Protein AF-A0A8E2R385-F1 (afdb_monomer)

Secondary structure (DSSP, 8-state):
------THHHHTT-TT-TT---TT-PPPP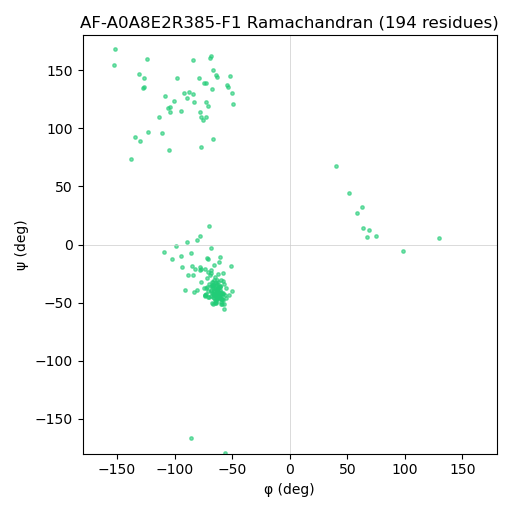S-GGG-TTGGG-HHHHHHHHHHHHHHSPTT-EEEES-HHHH-SSHHHHHHHHHHHHHHT-EEEETTEEE-TTSHHHHHHHHHHHHHHHHHHHHHHHHHHHHHHHHHHTT----SPPSS-HHHHHHHHHHHHHT-S-HHHHHHHTT--HHHHHHHHHHHHHHHHHTT-

Nearest PDB structures (foldseek):
  1gdt-assembly1_B  TM=6.305E-01  e=6.388E-07  Escherichia coli
  5cy1-assembly1_A  TM=4.804E-01  e=3.158E-06  Escherichia coli
  2rsl-assembly1_A-2  TM=7.411E-01  e=5.906E-03  Escherichia coli
  1gdr-assembly1_A  TM=7.193E-01  e=1.107E-02  Escherichia coli
  2gm5-assembly1_C  TM=6.397E-01  e=2.073E-02  Escherichia coli

Mean predicted aligned error: 15.91 Å

pLDDT: mean 73.95, std 21.21, range [27.2, 94.19]

Solvent-accessible surface area (backbone atoms only — not comparable to full-atom values): 11708 Å² total; per-residue (Å²): 134,90,81,79,79,63,73,69,65,60,64,73,74,55,83,78,69,84,75,83,68,69,85,92,51,79,82,76,80,97,56,58,93,83,34,82,66,57,72,68,37,71,65,51,63,50,50,59,49,52,50,53,67,67,66,54,53,72,66,35,72,49,80,39,75,44,66,74,79,77,22,94,43,63,53,49,38,16,56,52,41,53,53,30,51,76,38,48,26,24,43,24,49,62,87,48,76,28,36,56,87,41,74,71,17,37,50,52,46,50,54,34,49,51,45,44,57,52,54,53,49,51,52,51,50,55,49,52,51,52,48,51,54,32,48,76,69,65,67,68,66,70,87,74,70,94,56,53,78,67,55,44,51,52,54,48,50,47,59,71,70,61,82,55,54,74,65,56,52,21,58,78,69,74,46,53,67,72,56,54,54,52,48,48,50,53,54,51,52,55,54,50,62,76,72,110

Structure (mmCIF, N/CA/C/O backbone):
data_AF-A0A8E2R385-F1
#
_entry.id   AF-A0A8E2R385-F1
#
loop_
_atom_site.group_PDB
_atom_site.id
_atom_site.type_symbol
_atom_site.label_atom_id
_atom_site.label_alt_id
_atom_site.label_comp_id
_atom_site.label_asym_id
_atom_site.label_entity_id
_atom_site.label_seq_id
_atom_site.pdbx_PDB_ins_code
_atom_site.Cartn_x
_atom_site.Cartn_y
_atom_site.Cartn_z
_atom_site.occupancy
_atom_site.B_iso_or_equiv
_atom_site.auth_seq_id
_atom_site.auth_comp_id
_atom_site.auth_asym_id
_atom_site.auth_atom_id
_atom_site.pdbx_PDB_model_num
ATOM 1 N N . MET A 1 1 ? 28.054 22.467 -18.896 1.00 29.98 1 MET A N 1
ATOM 2 C CA . MET A 1 1 ? 27.443 22.596 -20.235 1.00 29.98 1 MET A CA 1
ATOM 3 C C . MET A 1 1 ? 25.944 22.500 -20.042 1.00 29.98 1 MET A C 1
ATOM 5 O O . MET A 1 1 ? 25.478 21.491 -19.529 1.00 29.98 1 MET A O 1
ATOM 9 N N . ASN A 1 2 ? 25.234 23.593 -20.313 1.00 27.20 2 ASN A N 1
ATOM 10 C CA . ASN A 1 2 ? 23.787 23.687 -20.147 1.00 27.20 2 ASN A CA 1
ATOM 11 C C . ASN A 1 2 ? 23.115 22.988 -21.328 1.00 27.20 2 ASN A C 1
ATOM 13 O O . ASN A 1 2 ? 23.224 23.471 -22.450 1.00 27.20 2 ASN A O 1
ATOM 17 N N . PHE A 1 3 ? 22.417 21.885 -21.076 1.00 30.52 3 PHE A N 1
ATOM 18 C CA . PHE A 1 3 ? 21.517 21.288 -22.058 1.00 30.52 3 PHE A CA 1
ATOM 19 C C . PHE A 1 3 ? 20.083 21.603 -21.638 1.00 30.52 3 PHE A C 1
ATOM 21 O O . PHE A 1 3 ? 19.416 20.821 -20.970 1.00 30.52 3 PHE A O 1
ATOM 28 N N . SER A 1 4 ? 19.652 22.816 -21.989 1.00 32.00 4 SER A N 1
ATOM 29 C CA . SER A 1 4 ? 18.241 23.110 -22.218 1.00 32.00 4 SER A CA 1
ATOM 30 C C . SER A 1 4 ? 17.915 22.497 -23.575 1.00 32.00 4 SER A C 1
ATOM 32 O O . SER A 1 4 ? 18.427 22.948 -24.600 1.00 32.00 4 SER A O 1
ATOM 34 N N . THR A 1 5 ? 17.167 21.398 -23.586 1.00 37.34 5 THR A N 1
ATOM 35 C CA . THR A 1 5 ? 16.676 20.817 -24.836 1.00 37.34 5 THR A CA 1
ATOM 36 C C . THR A 1 5 ? 15.601 21.754 -25.393 1.00 37.34 5 THR A C 1
ATOM 38 O O . THR A 1 5 ? 14.598 21.970 -24.712 1.00 37.34 5 THR A O 1
ATOM 41 N N . PRO A 1 6 ? 15.762 22.335 -26.596 1.00 30.19 6 PRO A N 1
ATOM 42 C CA . PRO A 1 6 ? 14.774 23.263 -27.131 1.00 30.19 6 PRO A CA 1
ATOM 43 C C . PRO A 1 6 ? 13.464 22.533 -27.461 1.00 30.19 6 PRO A C 1
ATOM 45 O O . PRO A 1 6 ? 13.477 21.508 -28.147 1.00 30.19 6 PRO A O 1
ATOM 48 N N . LEU A 1 7 ? 12.331 23.112 -27.048 1.00 35.84 7 LEU A N 1
ATOM 49 C CA . LEU A 1 7 ? 10.949 22.639 -27.276 1.00 35.84 7 LEU A CA 1
ATOM 50 C C . LEU A 1 7 ? 10.610 22.312 -28.747 1.00 35.84 7 LEU A C 1
ATOM 52 O O . LEU A 1 7 ? 9.680 21.554 -29.026 1.00 35.84 7 LEU A O 1
ATOM 56 N N . HIS A 1 8 ? 11.392 22.818 -29.703 1.00 30.25 8 HIS A N 1
ATOM 57 C CA . HIS A 1 8 ? 11.288 22.474 -31.123 1.00 30.25 8 HIS A CA 1
ATOM 58 C C . HIS A 1 8 ? 11.435 20.960 -31.397 1.00 30.25 8 HIS A C 1
ATOM 60 O O . HIS A 1 8 ? 10.762 20.431 -32.280 1.00 30.25 8 HIS A O 1
ATOM 66 N N . ALA A 1 9 ? 12.259 20.239 -30.626 1.00 33.16 9 ALA A N 1
ATOM 67 C CA . ALA A 1 9 ? 12.503 18.808 -30.850 1.00 33.16 9 ALA A CA 1
ATOM 68 C C . ALA A 1 9 ? 11.297 17.913 -30.488 1.00 33.16 9 ALA A C 1
ATOM 70 O O . ALA A 1 9 ? 11.137 16.824 -31.038 1.00 33.16 9 ALA A O 1
ATOM 71 N N . ILE A 1 10 ? 10.407 18.387 -29.612 1.00 35.38 10 ILE A N 1
ATOM 72 C CA . ILE A 1 10 ? 9.221 17.633 -29.179 1.00 35.38 10 ILE A CA 1
ATOM 73 C C . ILE A 1 10 ? 8.102 17.742 -30.229 1.00 35.38 10 ILE A C 1
ATOM 75 O O . ILE A 1 10 ? 7.475 16.735 -30.559 1.00 35.38 10 ILE A O 1
ATOM 79 N N . ARG A 1 11 ? 7.919 18.919 -30.851 1.00 31.86 11 ARG A N 1
ATOM 80 C CA . ARG A 1 11 ? 6.915 19.133 -31.916 1.00 31.86 11 ARG A CA 1
ATOM 81 C C . ARG A 1 11 ? 7.184 18.332 -33.193 1.00 31.86 11 ARG A C 1
ATOM 83 O O . ARG A 1 11 ? 6.242 17.983 -33.892 1.00 31.86 11 ARG A O 1
ATOM 90 N N . SER A 1 12 ? 8.446 18.016 -33.486 1.00 34.09 12 SER A N 1
ATOM 91 C CA . SER A 1 12 ? 8.810 17.208 -34.659 1.00 34.09 12 SER A CA 1
ATOM 92 C C . SER A 1 12 ? 8.559 15.708 -34.474 1.00 34.09 12 SER A C 1
ATOM 94 O O . SER A 1 12 ? 8.509 14.983 -35.464 1.00 34.09 12 SER A O 1
ATOM 96 N N . THR A 1 13 ? 8.443 15.231 -33.232 1.00 38.75 13 THR A N 1
ATOM 97 C CA . THR A 1 13 ? 8.444 13.790 -32.929 1.00 38.75 13 THR A CA 1
ATOM 98 C C . THR A 1 13 ? 7.025 13.200 -32.863 1.00 38.75 13 THR A C 1
ATOM 100 O O . THR A 1 13 ? 6.860 11.997 -33.048 1.00 38.75 13 THR A O 1
ATOM 103 N N . TYR A 1 14 ? 5.987 14.030 -32.676 1.00 43.44 14 TYR A N 1
ATOM 104 C CA . TYR A 1 14 ? 4.600 13.568 -32.496 1.00 43.44 14 TYR A CA 1
ATOM 105 C C . TYR A 1 14 ? 3.561 14.419 -33.261 1.00 43.44 14 TYR A C 1
ATOM 107 O O . TYR A 1 14 ? 2.810 15.177 -32.645 1.00 43.44 14 TYR A O 1
ATOM 115 N N . PRO A 1 15 ? 3.480 14.297 -34.598 1.00 36.59 15 PRO A N 1
ATOM 116 C CA . PRO A 1 15 ? 2.480 15.004 -35.406 1.00 36.59 15 PRO A CA 1
ATOM 117 C C . PRO A 1 15 ? 1.037 14.475 -35.232 1.00 36.59 15 PRO A C 1
ATOM 119 O O . PRO A 1 15 ? 0.083 15.147 -35.625 1.00 36.59 15 PRO A O 1
ATOM 122 N N . ASP A 1 16 ? 0.858 13.314 -34.593 1.00 38.44 16 ASP A N 1
ATOM 123 C CA . ASP A 1 16 ? -0.407 12.559 -34.589 1.00 38.44 16 ASP A CA 1
ATOM 124 C C . ASP A 1 16 ? -1.261 12.790 -33.325 1.00 38.44 16 ASP A C 1
ATOM 126 O O . ASP A 1 16 ? -2.354 12.239 -33.192 1.00 38.44 16 ASP A O 1
ATOM 130 N N . LEU A 1 17 ? -0.784 13.596 -32.369 1.00 38.91 17 LEU A N 1
ATOM 131 C CA . LEU A 1 17 ? -1.460 13.822 -31.079 1.00 38.91 17 LEU A CA 1
ATOM 132 C C . LEU A 1 17 ? -2.654 14.792 -31.156 1.00 38.91 17 LEU A C 1
ATOM 134 O O . LEU A 1 17 ? -3.257 15.125 -30.131 1.00 38.91 17 LEU A O 1
ATOM 138 N N . HIS A 1 18 ? -3.060 15.206 -32.357 1.00 31.20 18 HIS A N 1
ATOM 139 C CA . HIS A 1 18 ? -4.312 15.924 -32.566 1.00 31.20 18 HIS A CA 1
ATOM 140 C C . HIS A 1 18 ? -5.515 15.011 -32.264 1.00 31.20 18 HIS A C 1
ATOM 142 O O . HIS A 1 18 ? -6.039 14.336 -33.143 1.00 31.20 18 HIS A O 1
ATOM 148 N N . GLY A 1 19 ? -5.981 15.014 -31.009 1.00 34.66 19 GLY A N 1
ATOM 149 C CA . GLY A 1 19 ? -7.295 14.468 -30.640 1.00 34.66 19 GLY A CA 1
ATOM 150 C C . GLY A 1 19 ? -7.343 13.487 -29.468 1.00 34.66 19 GLY A C 1
ATOM 151 O O . GLY A 1 19 ? -8.419 12.961 -29.186 1.00 34.66 19 GLY A O 1
ATOM 152 N N . TRP A 1 20 ? -6.243 13.235 -28.753 1.00 32.88 20 TRP A N 1
ATOM 153 C CA . TRP A 1 20 ? -6.282 12.315 -27.609 1.00 32.88 20 TRP A CA 1
ATOM 154 C C . TRP A 1 20 ? -7.005 12.930 -26.393 1.00 32.88 20 TRP A C 1
ATOM 156 O O . TRP A 1 20 ? -6.498 13.838 -25.739 1.00 32.88 20 TRP A O 1
ATOM 166 N N . GLN A 1 21 ? -8.203 12.421 -26.076 1.00 31.23 21 GLN A N 1
ATOM 167 C CA . GLN A 1 21 ? -8.982 12.755 -24.875 1.00 31.23 21 GLN A CA 1
ATOM 168 C C . GLN A 1 21 ? -9.026 11.552 -23.922 1.00 31.23 21 GLN A C 1
ATOM 170 O O . GLN A 1 21 ? -9.875 10.668 -24.044 1.00 31.23 21 GLN A O 1
ATOM 175 N N . ALA A 1 22 ? -8.137 11.514 -22.929 1.00 32.81 22 ALA A N 1
ATOM 176 C CA . ALA A 1 22 ? -8.260 10.556 -21.836 1.00 32.81 22 ALA A CA 1
ATOM 177 C C . ALA A 1 22 ? -9.351 11.035 -20.861 1.00 32.81 22 ALA A C 1
ATOM 179 O O . ALA A 1 22 ? -9.174 12.029 -20.163 1.00 32.81 22 ALA A O 1
ATOM 180 N N . ARG A 1 23 ? -10.492 10.327 -20.824 1.00 31.05 23 ARG A N 1
ATOM 181 C CA . ARG A 1 23 ? -11.560 10.454 -19.807 1.00 31.05 23 ARG A CA 1
ATOM 182 C C . ARG A 1 23 ? -11.865 11.900 -19.375 1.00 31.05 23 ARG A C 1
ATOM 184 O O . ARG A 1 23 ? -11.653 12.282 -18.229 1.00 31.05 23 ARG A O 1
ATOM 191 N N . GLY A 1 24 ? -12.413 12.693 -20.295 1.00 32.12 24 GLY A N 1
ATOM 192 C CA . GLY A 1 24 ? -13.117 13.939 -19.964 1.00 32.12 24 GLY A CA 1
ATOM 193 C C . GLY A 1 24 ? -12.272 15.082 -19.390 1.00 32.12 24 GLY A C 1
ATOM 194 O O . GLY A 1 24 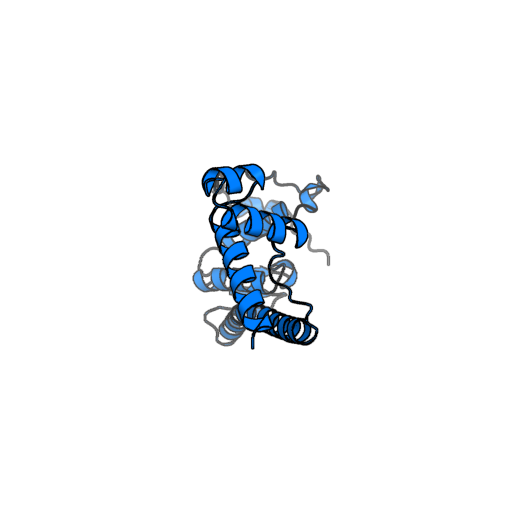? -12.846 16.099 -19.011 1.00 32.12 24 GLY A O 1
ATOM 195 N N . GLN A 1 25 ? -10.943 14.962 -19.341 1.00 38.41 25 GLN A N 1
ATOM 196 C CA . GLN A 1 25 ? -10.058 16.068 -18.972 1.00 38.41 25 GLN A CA 1
ATOM 197 C C . GLN A 1 25 ? -9.303 16.566 -20.208 1.00 38.41 25 GLN A C 1
ATOM 199 O O . GLN A 1 25 ? -8.730 15.787 -20.969 1.00 38.41 25 GLN A O 1
ATOM 204 N N . ARG A 1 26 ? -9.371 17.882 -20.442 1.00 41.22 26 ARG A N 1
ATOM 205 C CA . ARG A 1 26 ? -8.675 18.576 -21.532 1.00 41.22 26 ARG A CA 1
ATOM 206 C C . ARG A 1 26 ? -7.186 18.684 -21.182 1.00 41.22 26 ARG A C 1
ATOM 208 O O . ARG A 1 26 ? -6.861 18.993 -20.039 1.00 41.22 26 ARG A O 1
ATOM 215 N N . MET A 1 27 ? -6.315 18.463 -22.167 1.00 42.56 27 MET A N 1
ATOM 216 C CA . MET A 1 27 ? -4.868 18.687 -22.061 1.00 42.56 27 MET A CA 1
ATOM 217 C C . MET A 1 27 ? -4.580 20.096 -21.497 1.00 42.56 27 MET A C 1
ATOM 219 O O . MET A 1 27 ? -5.180 21.059 -21.990 1.00 42.56 27 MET A O 1
ATOM 223 N N . PRO A 1 28 ? -3.724 20.245 -20.468 1.00 48.56 28 PRO A N 1
ATOM 224 C CA . PRO A 1 28 ? -3.259 21.559 -20.033 1.00 48.56 28 PRO A CA 1
ATOM 225 C C . PRO A 1 28 ? -2.439 22.221 -21.155 1.00 48.56 28 PRO A C 1
ATOM 227 O O . PRO A 1 28 ? -1.760 21.501 -21.884 1.00 48.56 28 PRO A O 1
ATOM 230 N N . PRO A 1 29 ? -2.490 23.555 -21.315 1.00 46.41 29 PRO A N 1
ATOM 231 C CA . PRO A 1 29 ? -1.707 24.252 -22.332 1.00 46.41 29 PRO A CA 1
ATOM 232 C C . PRO A 1 29 ? -0.197 24.108 -22.088 1.00 46.41 29 PRO A C 1
ATOM 234 O O . PRO A 1 29 ? 0.266 24.114 -20.949 1.00 46.41 29 PRO A O 1
ATOM 237 N N . ASP A 1 30 ? 0.542 24.010 -23.188 1.00 53.16 30 ASP A N 1
ATOM 238 C CA . ASP A 1 30 ? 1.902 23.466 -23.303 1.00 53.16 30 ASP A CA 1
ATOM 239 C C . ASP A 1 30 ? 3.047 24.296 -22.670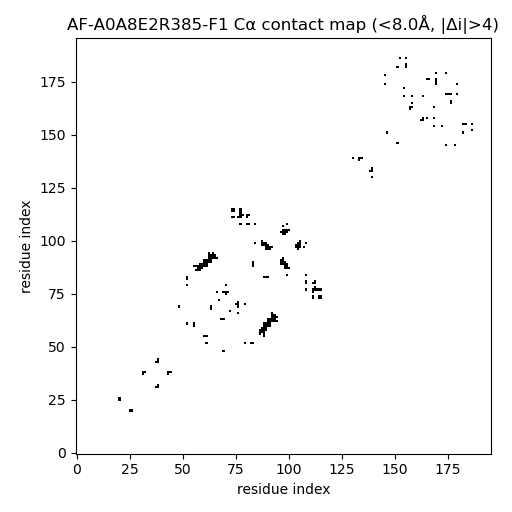 1.00 53.16 30 ASP A C 1
ATOM 241 O O . ASP A 1 30 ? 4.210 24.050 -22.981 1.00 53.16 30 ASP A O 1
ATOM 245 N N . GLU A 1 31 ? 2.788 25.267 -21.786 1.00 48.91 31 GLU A N 1
ATOM 246 C CA . GLU A 1 31 ? 3.848 26.131 -21.229 1.00 48.91 31 GLU A CA 1
ATOM 247 C C . GLU A 1 31 ? 3.753 26.321 -19.700 1.00 48.91 31 GLU A C 1
ATOM 249 O O . GLU A 1 31 ? 3.110 27.256 -19.214 1.00 48.91 31 GLU A O 1
ATOM 254 N N . PRO A 1 32 ? 4.443 25.479 -18.903 1.00 44.09 32 PRO A N 1
ATOM 255 C CA . PRO A 1 32 ? 4.536 25.656 -17.453 1.00 44.09 32 PRO A CA 1
ATOM 256 C C . PRO A 1 32 ? 5.465 26.808 -17.043 1.00 44.09 32 PRO A C 1
ATOM 258 O O . PRO A 1 32 ? 5.322 27.328 -15.937 1.00 44.09 32 PRO A O 1
ATOM 261 N N . GLU A 1 33 ? 6.394 27.239 -17.908 1.00 44.94 33 GLU A N 1
ATOM 262 C CA . GLU A 1 33 ? 7.345 28.319 -17.590 1.00 44.94 33 GLU A CA 1
ATOM 263 C C . GLU A 1 33 ? 6.651 29.660 -17.306 1.00 44.94 33 GLU A C 1
ATOM 265 O O . GLU A 1 33 ? 7.176 30.476 -16.550 1.00 44.94 33 GLU A O 1
ATOM 270 N N . GLN A 1 34 ? 5.444 29.871 -17.838 1.00 43.22 34 GLN A N 1
ATOM 271 C CA . GLN A 1 34 ? 4.685 31.107 -17.642 1.00 43.22 34 GLN A CA 1
ATOM 272 C C . GLN A 1 34 ? 3.682 31.041 -16.481 1.00 43.22 34 GLN A C 1
ATOM 274 O O . GLN A 1 34 ? 3.155 32.079 -16.081 1.00 43.22 34 GLN A O 1
ATOM 279 N N . ASN A 1 35 ? 3.423 29.863 -15.895 1.00 42.03 35 ASN A N 1
ATOM 280 C CA . ASN A 1 35 ? 2.412 29.717 -14.847 1.00 42.03 35 ASN A CA 1
ATOM 281 C C . ASN A 1 35 ? 2.945 28.986 -13.604 1.00 42.03 35 ASN A C 1
ATOM 283 O O . ASN A 1 35 ? 2.822 27.769 -13.443 1.00 42.03 35 ASN A O 1
ATOM 287 N N . SER A 1 36 ? 3.498 29.782 -12.682 1.00 47.66 36 SER A N 1
ATOM 288 C CA . SER A 1 36 ? 4.099 29.337 -11.413 1.00 47.66 36 SER A CA 1
ATOM 289 C C . SER A 1 36 ? 3.148 28.594 -10.456 1.00 47.66 36 SER A C 1
ATOM 291 O O . SER A 1 36 ? 3.599 28.028 -9.456 1.00 47.66 36 SER A O 1
ATOM 293 N N . GLU A 1 37 ? 1.845 28.605 -10.746 1.00 42.25 37 GLU A N 1
ATOM 294 C CA . GLU A 1 37 ? 0.795 27.949 -9.965 1.00 42.25 37 GLU A CA 1
ATOM 295 C C . GLU A 1 37 ? 0.537 26.513 -10.463 1.00 42.25 37 GLU A C 1
ATOM 297 O O . GLU A 1 37 ? 0.440 25.590 -9.657 1.00 42.25 37 GLU A O 1
ATOM 302 N N . LEU A 1 38 ? 0.571 26.285 -11.785 1.00 44.34 38 LEU A N 1
ATOM 303 C CA . LEU A 1 38 ? 0.439 24.953 -12.403 1.00 44.34 38 LEU A CA 1
ATOM 304 C C . LEU A 1 38 ? 1.678 24.077 -12.178 1.00 44.34 38 LEU A C 1
ATOM 306 O O . LEU A 1 38 ? 1.557 22.884 -11.917 1.00 44.34 38 LEU A O 1
ATOM 310 N N . ALA A 1 39 ? 2.873 24.677 -12.187 1.00 48.16 39 ALA A N 1
ATOM 311 C CA . ALA A 1 39 ? 4.132 23.992 -11.881 1.00 48.16 39 ALA A CA 1
ATOM 312 C C . ALA A 1 39 ? 4.261 23.553 -10.408 1.00 48.16 39 ALA A C 1
ATOM 314 O O . ALA A 1 39 ? 5.264 22.951 -10.033 1.00 48.16 39 ALA A O 1
ATOM 315 N N . ARG A 1 40 ? 3.283 23.872 -9.551 1.00 48.78 40 ARG A N 1
ATOM 316 C CA . ARG A 1 40 ? 3.205 23.408 -8.157 1.00 48.78 40 ARG A CA 1
ATOM 317 C C . ARG A 1 40 ? 2.087 22.391 -7.927 1.00 48.78 40 ARG A C 1
ATOM 319 O O . ARG A 1 40 ? 2.007 21.834 -6.835 1.00 48.78 40 ARG A O 1
ATOM 326 N N . ASP A 1 41 ? 1.250 22.140 -8.930 1.00 46.50 41 ASP A N 1
ATOM 327 C CA . ASP A 1 41 ? 0.126 21.221 -8.821 1.00 46.50 41 ASP A CA 1
ATOM 328 C C . ASP A 1 41 ? 0.578 19.763 -9.037 1.00 46.50 41 ASP A C 1
ATOM 330 O O . ASP A 1 41 ? 1.120 19.386 -10.079 1.00 46.50 41 ASP A O 1
ATOM 334 N N . ASP A 1 42 ? 0.317 18.912 -8.041 1.00 42.53 42 ASP A N 1
ATOM 335 C CA . ASP A 1 42 ? 0.572 17.466 -8.071 1.00 42.53 42 ASP A CA 1
ATOM 336 C C . ASP A 1 42 ? -0.159 16.764 -9.234 1.00 42.53 42 ASP A C 1
ATOM 338 O O . ASP A 1 42 ? 0.276 15.704 -9.708 1.00 42.53 42 ASP A O 1
ATOM 342 N N . SER A 1 43 ? -1.253 17.368 -9.714 1.00 43.16 43 SER A N 1
ATOM 343 C CA . SER A 1 43 ? -2.006 16.916 -10.881 1.00 43.16 43 SER A CA 1
ATOM 344 C C . SER A 1 43 ? -1.200 17.076 -12.180 1.00 43.16 43 SER A C 1
ATOM 346 O O . SER A 1 43 ? -1.134 16.130 -12.969 1.00 43.16 43 SER A O 1
ATOM 348 N N . TYR A 1 44 ? -0.487 18.194 -12.357 1.00 44.44 44 TYR A N 1
ATOM 349 C CA . TYR A 1 44 ? 0.316 18.502 -13.546 1.00 44.44 44 TYR A CA 1
ATOM 350 C C . TYR A 1 44 ? 1.520 17.556 -13.676 1.00 44.44 44 TYR A C 1
ATOM 352 O O . TYR A 1 44 ? 1.736 16.946 -14.723 1.00 44.44 44 TYR A O 1
ATOM 360 N N . PHE A 1 45 ? 2.245 17.318 -12.577 1.00 46.28 45 PHE A N 1
ATOM 361 C CA . PHE A 1 45 ? 3.354 16.353 -12.550 1.00 46.28 45 PHE A CA 1
ATOM 362 C C . PHE A 1 45 ? 2.907 14.892 -12.693 1.00 46.28 45 PHE A C 1
ATOM 364 O O . PHE A 1 45 ? 3.696 14.037 -13.107 1.00 46.28 45 PHE A O 1
ATOM 371 N N . ARG A 1 46 ? 1.659 14.567 -12.325 1.00 46.09 46 ARG A N 1
ATOM 372 C CA . ARG A 1 46 ? 1.074 13.242 -12.581 1.00 46.09 46 ARG A CA 1
ATOM 373 C C . ARG A 1 46 ? 0.752 13.077 -14.069 1.00 46.09 46 ARG A C 1
ATOM 375 O O . ARG A 1 46 ? 1.069 12.030 -14.621 1.00 46.09 46 ARG A O 1
ATOM 382 N N . TRP A 1 47 ? 0.190 14.102 -14.710 1.00 40.78 47 TRP A N 1
ATOM 383 C CA . TRP A 1 47 ? -0.135 14.098 -16.139 1.00 40.78 47 TRP A CA 1
ATOM 384 C C . TRP A 1 47 ? 1.104 14.026 -17.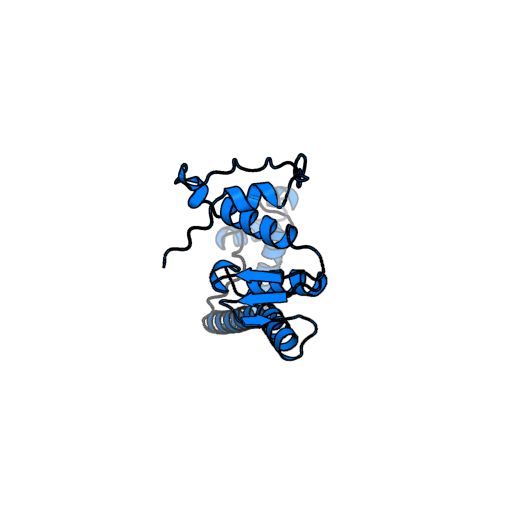039 1.00 40.78 47 TRP A C 1
ATOM 386 O O . TRP A 1 47 ? 1.139 13.177 -17.926 1.00 40.78 47 TRP A O 1
ATOM 396 N N . HIS A 1 48 ? 2.143 14.824 -16.769 1.00 52.12 48 HIS A N 1
ATOM 397 C CA . HIS A 1 48 ? 3.359 14.862 -17.598 1.00 52.12 48 HIS A CA 1
ATOM 398 C C . HIS A 1 48 ? 4.157 13.542 -17.568 1.00 52.12 48 HIS A C 1
ATOM 400 O O . HIS A 1 48 ? 4.781 13.139 -18.546 1.00 52.12 48 HIS A O 1
ATOM 406 N N . ARG A 1 49 ? 4.093 12.825 -16.441 1.00 57.72 49 ARG A N 1
ATOM 407 C CA . ARG A 1 49 ? 4.732 11.515 -16.244 1.00 57.72 49 ARG A CA 1
ATOM 408 C C . ARG A 1 49 ? 4.004 10.400 -16.987 1.00 57.72 49 ARG A C 1
ATOM 410 O O . ARG A 1 49 ? 4.632 9.562 -17.622 1.00 57.72 49 ARG A O 1
ATOM 417 N N . ILE A 1 50 ? 2.671 10.403 -16.915 1.00 52.91 50 ILE A N 1
ATOM 418 C CA . ILE A 1 50 ? 1.835 9.440 -17.638 1.00 52.91 50 ILE A CA 1
ATOM 419 C C . ILE A 1 50 ? 1.982 9.658 -19.147 1.00 52.91 50 ILE A C 1
ATOM 421 O O . ILE A 1 50 ? 2.050 8.682 -19.885 1.00 52.91 50 ILE A O 1
ATOM 425 N N . SER A 1 51 ? 2.092 10.907 -19.617 1.00 54.44 51 SER A N 1
ATOM 426 C CA . SER A 1 51 ? 2.295 11.182 -21.043 1.00 54.44 51 SER A CA 1
ATOM 427 C C . SER A 1 51 ? 3.658 10.716 -21.554 1.00 54.44 51 SER A C 1
ATOM 429 O O . SER A 1 51 ? 3.728 10.227 -22.674 1.00 54.44 51 SER A O 1
ATOM 431 N N . GLU A 1 52 ? 4.723 10.800 -20.751 1.00 60.19 52 GLU A N 1
ATOM 432 C CA . GLU A 1 52 ? 6.053 10.301 -21.132 1.00 60.19 52 GLU A CA 1
ATOM 433 C C . GLU A 1 52 ? 6.085 8.775 -21.258 1.00 60.19 52 GLU A C 1
ATOM 435 O O . GLU A 1 52 ? 6.477 8.260 -22.302 1.00 60.19 52 GLU A O 1
ATOM 440 N N . VAL A 1 53 ? 5.598 8.038 -20.254 1.00 61.34 53 VAL A N 1
ATOM 441 C CA . VAL A 1 53 ? 5.558 6.562 -20.304 1.00 61.34 53 VAL A CA 1
ATOM 442 C C . VAL A 1 53 ? 4.571 6.060 -21.373 1.00 61.34 53 VAL A C 1
ATOM 444 O O . VAL A 1 53 ? 4.807 5.035 -22.020 1.00 61.34 53 VAL A O 1
ATOM 447 N N . ALA A 1 54 ? 3.479 6.792 -21.620 1.00 58.78 54 ALA A N 1
ATOM 448 C CA . ALA A 1 54 ? 2.526 6.484 -22.686 1.00 58.78 54 ALA A CA 1
ATOM 449 C C . ALA A 1 54 ? 3.064 6.777 -24.097 1.00 58.78 54 ALA A C 1
ATOM 451 O O . ALA A 1 54 ? 2.654 6.101 -25.039 1.00 58.78 54 ALA A O 1
ATOM 452 N N . ALA A 1 55 ? 3.969 7.749 -24.251 1.00 62.12 55 ALA A N 1
ATOM 453 C CA . ALA A 1 55 ? 4.532 8.132 -25.545 1.00 62.12 55 ALA A CA 1
ATOM 454 C C . ALA A 1 55 ? 5.624 7.172 -26.047 1.00 62.12 55 ALA A C 1
ATOM 456 O O . ALA A 1 55 ? 5.870 7.112 -27.255 1.00 62.12 55 ALA A O 1
ATOM 457 N N . VAL A 1 56 ? 6.269 6.403 -25.158 1.00 71.25 56 VAL A N 1
ATOM 458 C CA . VAL A 1 56 ? 7.310 5.452 -25.575 1.00 71.25 56 VAL A CA 1
ATOM 459 C C . VAL A 1 56 ? 6.685 4.250 -26.285 1.00 71.25 56 V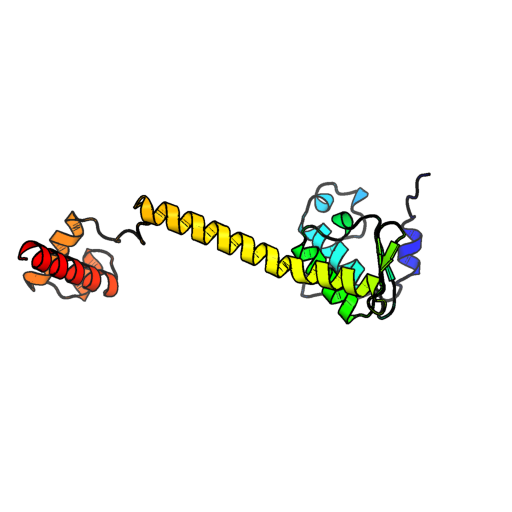AL A C 1
ATOM 461 O O . VAL A 1 56 ? 5.844 3.532 -25.738 1.00 71.25 56 VAL A O 1
ATOM 464 N N . ARG A 1 57 ? 7.120 4.027 -27.530 1.00 71.88 57 ARG A N 1
ATOM 465 C CA . ARG A 1 57 ? 6.728 2.866 -28.340 1.00 71.88 57 ARG A CA 1
ATOM 466 C C . ARG A 1 57 ? 7.276 1.574 -27.728 1.00 71.88 57 ARG A C 1
ATOM 468 O O . ARG A 1 57 ? 8.352 1.572 -27.135 1.00 71.88 57 ARG A O 1
ATOM 475 N N . SER A 1 58 ? 6.562 0.467 -27.921 1.00 75.69 58 SER A N 1
ATOM 476 C CA . SER A 1 58 ? 7.032 -0.864 -27.516 1.00 75.69 58 SER A CA 1
ATOM 477 C C . SER A 1 58 ? 8.414 -1.170 -28.100 1.00 75.69 58 SER A C 1
ATOM 479 O O . SER A 1 58 ? 8.654 -0.898 -29.277 1.00 75.69 58 SER A O 1
ATOM 481 N N . GLY A 1 59 ? 9.315 -1.720 -27.281 1.00 73.88 59 GLY A N 1
ATOM 482 C CA . GLY A 1 59 ? 10.709 -1.974 -27.669 1.00 73.88 59 GLY A CA 1
ATOM 483 C C . GLY A 1 59 ? 11.609 -0.732 -27.737 1.00 73.88 59 GLY A C 1
ATOM 484 O O . GLY A 1 59 ? 12.725 -0.826 -28.240 1.00 73.88 59 GLY A O 1
ATOM 485 N N . GLY A 1 60 ? 11.122 0.435 -27.297 1.00 83.69 60 GLY A N 1
ATOM 486 C CA . GLY A 1 60 ? 11.891 1.680 -27.237 1.00 83.69 60 GLY A CA 1
ATOM 487 C C . GLY A 1 60 ? 12.719 1.838 -25.958 1.00 83.69 60 GLY A C 1
ATOM 488 O O . GLY A 1 60 ? 12.884 0.907 -25.172 1.00 83.69 60 GLY A O 1
ATOM 489 N N . GLU A 1 61 ? 13.203 3.057 -25.726 1.00 84.12 61 GLU A N 1
ATOM 490 C CA . GLU A 1 61 ? 13.992 3.435 -24.549 1.00 84.12 61 GLU A CA 1
ATOM 491 C C . GLU A 1 61 ? 13.379 4.672 -23.878 1.00 84.12 61 GLU A C 1
ATOM 493 O O . GLU A 1 61 ? 13.039 5.649 -24.550 1.00 84.12 61 GLU A O 1
ATOM 498 N N . LEU A 1 62 ? 13.253 4.640 -22.550 1.00 84.81 62 LEU A N 1
ATOM 499 C CA . LEU A 1 62 ? 12.901 5.788 -21.720 1.00 84.81 62 LEU A CA 1
ATOM 500 C C . LEU A 1 62 ? 14.158 6.307 -21.015 1.00 84.81 62 LEU A C 1
ATOM 502 O O . LEU A 1 62 ? 14.709 5.634 -20.145 1.00 84.81 62 LEU A O 1
ATOM 506 N N . VAL A 1 63 ? 14.583 7.524 -21.358 1.00 83.81 63 VAL A N 1
ATOM 507 C CA . VAL A 1 63 ? 15.789 8.151 -20.801 1.00 83.81 63 VAL A CA 1
ATOM 508 C C . VAL A 1 63 ? 15.423 9.148 -19.710 1.00 83.81 63 VAL A C 1
ATOM 510 O O . VAL A 1 63 ? 14.697 10.111 -19.947 1.00 83.81 63 VAL A O 1
ATOM 513 N N . VAL A 1 64 ? 15.984 8.955 -18.519 1.00 80.81 64 VAL A N 1
ATOM 514 C CA . VAL A 1 64 ? 15.825 9.847 -17.370 1.00 80.81 64 VAL A CA 1
ATOM 515 C C . VAL A 1 64 ? 17.176 10.173 -16.751 1.00 80.81 64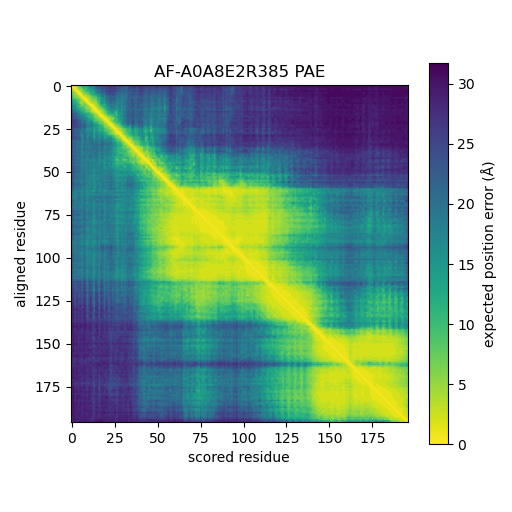 VAL A C 1
ATOM 517 O O . VAL A 1 64 ? 18.095 9.361 -16.716 1.00 80.81 64 VAL A O 1
ATOM 520 N N . THR A 1 65 ? 17.323 11.384 -16.219 1.00 75.62 65 THR A N 1
ATOM 521 C CA . THR A 1 65 ? 18.585 11.800 -15.583 1.00 75.62 65 THR A CA 1
ATOM 522 C C . THR A 1 65 ? 18.805 11.121 -14.235 1.00 75.62 65 THR A C 1
ATOM 524 O O . THR A 1 65 ? 19.937 10.786 -13.893 1.00 75.62 65 THR A O 1
ATOM 527 N N . LYS A 1 66 ? 17.728 10.928 -13.464 1.00 73.62 66 LYS A N 1
ATOM 528 C CA . LYS A 1 66 ? 17.711 10.248 -12.165 1.00 73.62 66 LYS A CA 1
ATOM 529 C C . LYS A 1 66 ? 16.341 9.626 -11.903 1.00 73.62 66 LYS A C 1
ATOM 531 O O . LYS A 1 66 ? 15.327 10.133 -12.382 1.00 73.62 66 LYS A O 1
ATOM 536 N N . LEU A 1 67 ? 16.308 8.577 -11.084 1.00 79.88 67 LEU A N 1
ATOM 537 C CA . LEU A 1 67 ? 15.079 7.845 -10.770 1.00 79.88 67 LEU A CA 1
ATOM 538 C C . LEU A 1 67 ? 14.058 8.681 -9.970 1.00 79.88 67 LEU A C 1
ATOM 540 O O . LEU A 1 67 ? 12.862 8.553 -10.206 1.00 79.88 67 LEU A O 1
ATOM 544 N N . ASP A 1 68 ? 14.502 9.604 -9.107 1.00 80.25 68 ASP A N 1
ATOM 545 C CA . ASP A 1 68 ? 13.623 10.522 -8.351 1.00 80.25 68 ASP A CA 1
ATOM 546 C C . ASP A 1 68 ? 12.875 11.528 -9.242 1.00 80.25 68 ASP A C 1
ATOM 548 O O . ASP A 1 68 ? 11.883 12.127 -8.829 1.00 80.25 68 ASP A O 1
ATOM 552 N N . ARG A 1 69 ? 13.342 11.721 -10.481 1.00 76.25 69 ARG A N 1
ATOM 553 C CA . ARG A 1 69 ? 12.660 12.553 -11.481 1.00 76.25 69 ARG A CA 1
ATOM 554 C C . ARG A 1 69 ? 11.574 11.787 -12.223 1.00 76.25 69 ARG A C 1
ATOM 556 O O . ARG A 1 69 ? 10.602 12.397 -12.652 1.00 76.25 69 ARG A O 1
ATOM 563 N N . LEU A 1 70 ? 11.711 10.465 -12.303 1.00 80.12 70 LEU A N 1
ATOM 564 C CA . LEU A 1 70 ? 10.717 9.571 -12.883 1.00 80.12 70 LEU A CA 1
ATOM 565 C C . LEU A 1 70 ? 9.621 9.210 -11.871 1.00 80.12 70 LEU A C 1
ATOM 567 O O . LEU A 1 70 ? 8.440 9.210 -12.212 1.00 80.12 70 LEU A O 1
ATOM 571 N N . ALA A 1 71 ? 9.984 8.958 -10.610 1.00 83.19 71 ALA A N 1
ATOM 572 C CA . ALA A 1 71 ? 9.101 8.402 -9.585 1.00 83.19 71 ALA A CA 1
ATOM 573 C C . ALA A 1 71 ? 9.048 9.250 -8.298 1.00 83.19 71 ALA A C 1
ATOM 575 O O . ALA A 1 71 ? 10.080 9.658 -7.772 1.00 83.19 71 ALA A O 1
ATOM 576 N N . ARG A 1 72 ? 7.841 9.480 -7.754 1.00 79.81 72 ARG A N 1
ATOM 577 C CA . ARG A 1 72 ? 7.612 10.240 -6.498 1.00 79.81 72 ARG A CA 1
ATOM 578 C C . ARG A 1 72 ? 7.738 9.391 -5.238 1.00 79.81 72 ARG A C 1
ATOM 580 O O . ARG A 1 72 ? 7.850 9.922 -4.137 1.00 79.81 72 ARG A O 1
ATOM 587 N N . SER A 1 73 ? 7.656 8.082 -5.396 1.00 80.00 73 SER A N 1
ATOM 588 C CA . SER A 1 73 ? 7.831 7.095 -4.342 1.00 80.00 73 SER A CA 1
ATOM 589 C C . SER A 1 73 ? 8.345 5.805 -4.961 1.00 80.00 73 SER A C 1
ATOM 591 O O . SER A 1 73 ? 8.320 5.631 -6.180 1.00 80.00 73 SER A O 1
ATOM 593 N N . THR A 1 74 ? 8.792 4.878 -4.130 1.00 80.62 74 THR A N 1
ATOM 594 C CA . THR A 1 74 ? 9.238 3.569 -4.600 1.00 80.62 74 THR A CA 1
ATOM 595 C C . THR A 1 74 ? 8.087 2.737 -5.170 1.00 80.62 74 THR A C 1
ATOM 597 O O . THR A 1 74 ? 8.247 2.117 -6.214 1.00 80.62 74 THR A O 1
ATOM 600 N N . ARG A 1 75 ? 6.880 2.832 -4.592 1.00 81.88 75 ARG A N 1
ATOM 601 C CA . ARG A 1 75 ? 5.647 2.281 -5.184 1.00 81.88 75 ARG A CA 1
ATOM 602 C C . ARG A 1 75 ? 5.358 2.839 -6.580 1.00 81.88 75 ARG A C 1
ATOM 604 O O . ARG A 1 75 ? 4.919 2.110 -7.459 1.00 81.88 75 ARG A O 1
ATOM 611 N N . ASP A 1 76 ? 5.559 4.137 -6.773 1.00 81.75 76 ASP A N 1
ATOM 612 C CA . ASP A 1 76 ? 5.366 4.784 -8.072 1.00 81.75 76 ASP A CA 1
ATOM 613 C C . ASP A 1 76 ? 6.433 4.318 -9.077 1.00 81.75 76 ASP A C 1
ATOM 615 O O . ASP A 1 76 ? 6.113 4.016 -10.221 1.00 81.75 76 ASP A O 1
ATOM 619 N N . ALA A 1 77 ? 7.684 4.156 -8.628 1.00 84.62 77 ALA A N 1
ATOM 620 C CA . ALA A 1 77 ? 8.756 3.581 -9.441 1.00 84.62 77 ALA A CA 1
ATOM 621 C C . ALA A 1 77 ? 8.435 2.144 -9.868 1.00 84.62 77 ALA A C 1
ATOM 623 O O . ALA A 1 77 ? 8.634 1.802 -11.026 1.00 84.62 77 ALA A O 1
ATOM 624 N N . SER A 1 78 ? 7.904 1.340 -8.945 1.00 86.62 78 SER A N 1
ATOM 625 C CA . SER A 1 78 ? 7.439 -0.029 -9.172 1.00 86.62 78 SER A CA 1
ATOM 626 C C . SER A 1 78 ? 6.371 -0.092 -10.268 1.00 86.62 78 SER A C 1
ATOM 628 O O . SER A 1 78 ? 6.537 -0.795 -11.258 1.00 86.62 78 SER A O 1
ATOM 630 N N . ALA A 1 79 ? 5.332 0.743 -10.165 1.00 85.81 79 ALA A N 1
ATOM 631 C CA . ALA A 1 79 ? 4.256 0.785 -11.153 1.00 85.81 79 ALA A CA 1
ATOM 632 C C . ALA A 1 79 ? 4.743 1.210 -12.551 1.00 85.81 79 ALA A C 1
ATOM 634 O O . ALA A 1 79 ? 4.314 0.650 -13.558 1.00 85.81 79 ALA A O 1
ATOM 635 N N . ILE A 1 80 ? 5.655 2.185 -12.620 1.00 86.56 80 ILE A N 1
ATOM 636 C CA . ILE A 1 80 ? 6.279 2.605 -13.883 1.00 86.56 80 ILE A CA 1
ATOM 637 C C . ILE A 1 80 ? 7.135 1.469 -14.450 1.00 86.56 80 ILE A C 1
ATOM 639 O O . ILE A 1 80 ? 7.084 1.195 -15.646 1.00 86.56 80 ILE A O 1
ATOM 643 N N . ALA A 1 81 ? 7.905 0.795 -13.598 1.00 88.12 81 ALA A N 1
ATOM 644 C CA . ALA A 1 81 ? 8.755 -0.318 -13.986 1.00 88.12 81 ALA A CA 1
ATOM 645 C C . ALA A 1 81 ? 7.931 -1.472 -14.588 1.00 88.12 81 ALA A C 1
ATOM 647 O O . ALA A 1 81 ? 8.292 -1.977 -15.649 1.00 88.12 81 ALA A O 1
ATOM 648 N N . ASP A 1 82 ? 6.791 -1.818 -13.987 1.00 87.62 82 ASP A N 1
ATOM 649 C CA . ASP A 1 82 ? 5.863 -2.827 -14.516 1.00 87.62 82 ASP A CA 1
ATOM 650 C C . ASP A 1 82 ? 5.319 -2.450 -15.902 1.00 87.62 82 ASP A C 1
ATOM 652 O O . ASP A 1 82 ? 5.236 -3.292 -16.799 1.00 87.62 82 ASP A O 1
ATOM 656 N N . GLU A 1 83 ? 4.975 -1.176 -16.111 1.00 87.94 83 GLU A N 1
ATOM 657 C CA . GLU A 1 83 ? 4.481 -0.696 -17.403 1.00 87.94 83 GLU A CA 1
ATOM 658 C C . GLU A 1 83 ? 5.562 -0.764 -18.493 1.00 87.94 83 GLU A C 1
ATOM 660 O O . GLU A 1 83 ? 5.294 -1.197 -19.619 1.00 87.94 83 GLU A O 1
ATOM 665 N N . LEU A 1 84 ? 6.796 -0.375 -18.163 1.00 88.38 84 LEU A N 1
ATOM 666 C CA . LEU A 1 84 ? 7.935 -0.458 -19.078 1.00 88.38 84 LEU A CA 1
ATOM 667 C C . LEU A 1 84 ? 8.280 -1.915 -19.407 1.00 88.38 84 LEU A C 1
ATOM 669 O O . LEU A 1 84 ? 8.484 -2.239 -20.577 1.00 88.38 84 LEU A O 1
ATOM 673 N N . LEU A 1 85 ? 8.265 -2.802 -18.408 1.00 89.44 85 LEU A N 1
ATOM 674 C CA . LEU A 1 85 ? 8.465 -4.241 -18.581 1.00 89.44 85 LEU A CA 1
ATOM 675 C C . LEU A 1 85 ? 7.409 -4.834 -19.523 1.00 89.44 85 LEU A C 1
ATOM 677 O O . LEU A 1 85 ? 7.758 -5.536 -20.471 1.00 89.44 85 LEU A O 1
ATOM 681 N N . ALA A 1 86 ? 6.131 -4.500 -19.320 1.00 88.50 86 ALA A N 1
ATOM 682 C CA . ALA A 1 86 ? 5.035 -4.962 -20.172 1.00 88.50 86 ALA A CA 1
ATOM 683 C C . ALA A 1 86 ? 5.158 -4.471 -21.626 1.00 88.50 86 ALA A C 1
ATOM 685 O O . ALA A 1 86 ? 4.759 -5.172 -22.556 1.00 88.50 86 ALA A O 1
ATOM 686 N N . LYS A 1 87 ? 5.729 -3.279 -21.834 1.00 86.69 87 LYS A N 1
ATOM 687 C CA . LYS A 1 87 ? 5.992 -2.706 -23.164 1.00 86.69 87 LYS A CA 1
ATOM 688 C C . LYS A 1 87 ? 7.330 -3.150 -23.773 1.00 86.69 87 LYS A C 1
ATOM 690 O O . LYS A 1 87 ? 7.590 -2.821 -24.933 1.00 86.69 87 LYS A O 1
ATOM 695 N N . GLY A 1 88 ? 8.173 -3.863 -23.023 1.00 88.62 88 GLY A N 1
ATOM 696 C CA . GLY A 1 88 ? 9.537 -4.210 -23.431 1.00 88.62 88 GLY A CA 1
ATOM 697 C C . GLY A 1 88 ? 10.431 -2.985 -23.634 1.00 88.62 88 GLY A C 1
ATOM 698 O O . GLY A 1 88 ? 11.255 -2.978 -24.539 1.00 88.62 88 GLY A O 1
ATOM 699 N N . VAL A 1 89 ? 10.212 -1.921 -22.860 1.00 89.88 89 VAL A N 1
ATOM 700 C CA . VAL A 1 89 ? 10.944 -0.654 -22.975 1.00 89.88 89 VAL A CA 1
ATOM 701 C C . VAL A 1 89 ? 12.154 -0.662 -22.046 1.00 89.88 89 VAL A C 1
ATOM 703 O O . VAL A 1 89 ? 12.024 -0.945 -20.855 1.00 89.88 89 VAL A O 1
ATOM 706 N N . ALA A 1 90 ? 13.323 -0.308 -22.578 1.00 88.88 90 ALA A N 1
ATOM 707 C CA . ALA A 1 90 ? 14.539 -0.128 -21.794 1.00 88.88 90 ALA A CA 1
ATOM 708 C C . ALA A 1 90 ? 14.473 1.152 -20.953 1.00 88.88 90 ALA A C 1
ATOM 710 O O . ALA A 1 90 ? 14.021 2.195 -21.423 1.00 88.88 90 ALA A O 1
ATOM 711 N N . LEU A 1 91 ? 14.947 1.088 -19.711 1.00 89.88 91 LEU A N 1
ATOM 712 C CA . LEU A 1 91 ? 15.031 2.243 -18.823 1.00 89.88 91 LEU A CA 1
ATOM 713 C C . LEU A 1 91 ? 16.480 2.718 -18.734 1.00 89.88 91 LEU A C 1
ATOM 715 O O . LEU A 1 91 ? 17.339 1.986 -18.253 1.00 89.88 91 LEU A O 1
ATOM 719 N N . ASN A 1 92 ? 16.756 3.949 -19.152 1.00 85.50 92 ASN A N 1
ATOM 720 C CA . ASN A 1 92 ? 18.075 4.556 -19.040 1.00 85.50 92 ASN A CA 1
ATOM 721 C C . ASN A 1 92 ? 18.097 5.592 -17.923 1.00 85.50 92 ASN A C 1
ATOM 723 O O . ASN A 1 92 ? 17.386 6.593 -17.981 1.00 85.50 92 ASN A O 1
ATOM 727 N N . ILE A 1 93 ? 18.922 5.352 -16.907 1.00 85.88 93 ILE A N 1
ATOM 728 C CA . ILE A 1 93 ? 19.057 6.222 -15.741 1.00 85.88 93 ILE A CA 1
ATOM 729 C C . ILE A 1 93 ? 20.457 6.825 -15.746 1.00 85.88 93 ILE A C 1
ATOM 731 O O . ILE A 1 93 ? 21.448 6.138 -15.500 1.00 85.88 93 ILE A O 1
ATOM 735 N N . GLY A 1 94 ? 20.549 8.126 -16.018 1.00 79.94 94 GLY A N 1
ATOM 736 C CA . GLY A 1 94 ? 21.811 8.866 -15.967 1.00 79.94 94 GLY A CA 1
ATOM 737 C C . GLY A 1 94 ? 22.891 8.316 -16.905 1.00 79.94 94 GLY A C 1
ATOM 738 O O . GLY A 1 94 ? 24.074 8.462 -16.608 1.00 79.94 94 GLY A O 1
ATOM 739 N N . GLY A 1 95 ? 22.497 7.665 -18.005 1.00 77.94 95 GLY A N 1
ATOM 740 C CA . GLY A 1 95 ? 23.394 7.021 -18.968 1.00 77.94 95 GLY A CA 1
ATOM 741 C C . GLY A 1 95 ? 23.555 5.508 -18.784 1.00 77.94 95 GLY A C 1
ATOM 742 O O . GLY A 1 95 ? 24.206 4.878 -19.612 1.00 77.94 95 GLY A O 1
ATOM 743 N N . SER A 1 96 ? 22.979 4.914 -17.734 1.00 86.12 96 SER A N 1
ATOM 744 C CA . SER A 1 96 ? 22.982 3.459 -17.523 1.00 86.12 96 SER A CA 1
ATOM 745 C C . SER A 1 96 ? 21.705 2.843 -18.080 1.00 86.12 96 SER A C 1
ATOM 747 O O . SER A 1 96 ? 20.623 3.134 -17.577 1.00 86.12 96 SER A O 1
ATOM 749 N N . ILE A 1 97 ? 21.829 2.004 -19.110 1.00 89.50 97 ILE A N 1
ATOM 750 C CA . ILE A 1 97 ? 20.695 1.358 -19.783 1.00 89.50 97 ILE A CA 1
ATOM 751 C C . ILE A 1 97 ? 20.338 0.049 -19.074 1.00 89.50 97 ILE A C 1
ATOM 753 O O . ILE A 1 97 ? 21.200 -0.794 -18.825 1.00 89.50 97 ILE A O 1
ATOM 757 N N . HIS A 1 98 ? 19.051 -0.131 -18.793 1.00 91.81 98 HIS A N 1
ATOM 758 C CA . HIS A 1 98 ? 18.479 -1.316 -18.169 1.00 91.81 98 HIS A CA 1
ATOM 759 C C . HIS A 1 98 ? 17.389 -1.898 -19.071 1.00 91.81 98 HIS A C 1
ATOM 761 O O . HIS A 1 98 ? 16.245 -1.444 -19.069 1.00 91.81 98 HIS A O 1
ATOM 767 N N . ASP A 1 99 ? 17.763 -2.904 -19.858 1.00 90.56 99 ASP A N 1
ATOM 768 C CA . ASP A 1 99 ? 16.861 -3.608 -20.769 1.00 90.56 99 ASP A CA 1
ATOM 769 C C . ASP A 1 99 ? 16.089 -4.719 -20.022 1.00 90.56 99 ASP A C 1
ATOM 771 O O . ASP A 1 99 ? 16.718 -5.552 -19.363 1.00 90.56 99 ASP A O 1
ATOM 775 N N . PRO A 1 100 ? 14.748 -4.797 -20.124 1.00 89.19 100 PRO A N 1
ATOM 776 C CA . PRO A 1 100 ? 13.955 -5.848 -19.485 1.00 89.19 100 PRO A CA 1
ATOM 777 C C . PRO A 1 100 ? 14.279 -7.283 -19.942 1.00 89.19 100 PRO A C 1
ATOM 779 O O . PRO A 1 100 ? 13.854 -8.248 -19.305 1.00 89.19 100 PRO A O 1
ATOM 782 N N . SER A 1 101 ? 14.999 -7.460 -21.049 1.00 88.50 101 SER A N 1
ATOM 783 C CA . SER A 1 101 ? 15.462 -8.753 -21.558 1.00 88.50 101 SER A CA 1
ATOM 784 C C . SER A 1 101 ? 16.819 -9.180 -20.977 1.00 88.50 101 SER A C 1
ATOM 786 O O . SER A 1 101 ? 17.058 -10.388 -20.831 1.00 88.50 101 SER A O 1
ATOM 788 N N . ASP A 1 102 ? 17.649 -8.221 -20.558 1.00 92.44 102 ASP A N 1
ATOM 789 C CA . ASP A 1 102 ? 18.984 -8.430 -19.992 1.00 92.44 102 ASP A CA 1
ATOM 790 C C . ASP A 1 102 ? 18.920 -8.859 -18.510 1.00 92.44 102 ASP A C 1
ATOM 792 O O . ASP A 1 102 ? 18.065 -8.369 -17.766 1.00 92.44 102 ASP A O 1
ATOM 796 N N . PRO A 1 103 ? 19.799 -9.760 -18.022 1.00 90.62 103 PRO A N 1
ATOM 797 C CA . PRO A 1 103 ? 19.803 -10.164 -16.617 1.00 90.62 103 PRO A CA 1
ATOM 798 C C . PRO A 1 103 ? 19.927 -9.005 -15.618 1.00 90.62 103 PRO A C 1
ATOM 800 O O . PRO A 1 103 ? 19.266 -9.043 -14.577 1.00 90.62 103 PRO A O 1
ATOM 803 N N . MET A 1 104 ? 20.724 -7.970 -15.915 1.00 89.38 104 MET A N 1
ATOM 804 C CA . MET A 1 104 ? 20.888 -6.825 -15.011 1.00 89.38 104 MET A CA 1
ATOM 805 C C . MET A 1 104 ? 19.666 -5.913 -15.028 1.00 89.38 104 MET A C 1
ATOM 807 O O . MET A 1 104 ? 19.255 -5.421 -13.975 1.00 89.38 104 MET A O 1
ATOM 811 N N . GLY A 1 105 ? 19.048 -5.717 -16.194 1.00 90.38 105 GLY A N 1
ATOM 812 C CA . GLY A 1 105 ? 17.786 -4.990 -16.280 1.00 90.38 105 GLY A CA 1
ATOM 813 C C . GLY A 1 105 ? 16.663 -5.729 -15.555 1.00 90.38 105 GLY A C 1
ATOM 814 O O . GLY A 1 105 ? 16.015 -5.143 -14.690 1.00 90.38 105 GLY A O 1
ATOM 815 N N . LYS A 1 106 ? 16.501 -7.038 -15.783 1.00 90.88 106 LYS A N 1
ATOM 816 C CA . LYS A 1 106 ? 15.540 -7.882 -15.044 1.00 90.88 106 LYS A CA 1
ATOM 817 C C . LYS A 1 106 ? 15.703 -7.767 -13.533 1.00 90.88 106 LYS A C 1
ATOM 819 O O . LYS A 1 106 ? 14.706 -7.660 -12.825 1.00 90.88 106 LYS A O 1
ATOM 824 N N . LEU A 1 107 ? 16.941 -7.769 -13.035 1.00 91.38 107 LEU A N 1
ATOM 825 C CA . LEU A 1 107 ? 17.209 -7.579 -11.612 1.00 91.38 107 LEU A CA 1
ATOM 826 C C . LEU A 1 107 ? 16.682 -6.227 -11.115 1.00 91.38 107 LEU A C 1
ATOM 828 O O . LEU A 1 107 ? 16.008 -6.193 -10.089 1.00 91.38 107 LEU A O 1
ATOM 832 N N . LEU A 1 108 ? 16.943 -5.134 -11.841 1.00 90.69 108 LEU A N 1
ATOM 833 C CA . LEU A 1 108 ? 16.432 -3.809 -11.482 1.00 90.69 108 LEU A CA 1
ATOM 834 C C . LEU A 1 108 ? 14.898 -3.794 -11.429 1.00 90.69 108 LEU A C 1
ATOM 836 O O . LEU A 1 108 ? 14.334 -3.383 -10.416 1.00 90.69 108 LEU A O 1
ATOM 840 N N . PHE A 1 109 ? 14.232 -4.269 -12.485 1.00 89.94 109 PHE A N 1
ATOM 841 C CA . PHE A 1 109 ? 12.768 -4.320 -12.551 1.00 89.94 109 PHE A CA 1
ATOM 842 C C . PHE A 1 109 ? 12.181 -5.158 -11.406 1.00 89.94 109 PHE A C 1
ATOM 844 O O . PHE A 1 109 ? 11.253 -4.712 -10.738 1.00 89.94 109 PHE A O 1
ATOM 851 N N . ASN A 1 110 ? 12.776 -6.313 -11.095 1.00 89.25 110 ASN A N 1
ATOM 852 C CA . ASN A 1 110 ? 12.331 -7.165 -9.990 1.00 89.25 110 ASN A CA 1
ATOM 853 C C . ASN A 1 110 ? 12.522 -6.511 -8.615 1.00 89.25 110 ASN A C 1
ATOM 855 O O . ASN A 1 110 ? 11.666 -6.651 -7.746 1.00 89.25 110 ASN A O 1
ATOM 859 N N . VAL A 1 111 ? 13.629 -5.794 -8.400 1.00 89.69 111 VAL A N 1
ATOM 860 C CA . VAL A 1 111 ? 13.860 -5.055 -7.148 1.00 89.69 111 VAL A CA 1
ATOM 861 C C . VAL A 1 111 ? 12.829 -3.937 -6.988 1.00 89.69 111 VAL A C 1
ATOM 863 O O . VAL A 1 111 ? 12.274 -3.777 -5.903 1.00 89.69 111 VAL A O 1
ATOM 866 N N . LEU A 1 112 ? 12.528 -3.205 -8.066 1.00 87.50 112 LEU A N 1
ATOM 867 C CA . LEU A 1 112 ? 11.483 -2.178 -8.062 1.00 87.50 112 LEU A CA 1
ATOM 868 C C . LEU A 1 112 ? 10.093 -2.786 -7.816 1.00 87.50 112 LEU A C 1
ATOM 870 O O . LEU A 1 112 ? 9.312 -2.217 -7.056 1.00 87.50 112 LEU A O 1
ATOM 874 N N . ALA A 1 113 ? 9.794 -3.956 -8.385 1.00 85.19 113 ALA A N 1
ATOM 875 C CA . ALA A 1 113 ? 8.552 -4.689 -8.135 1.00 85.19 113 ALA A CA 1
ATOM 876 C C . ALA A 1 113 ? 8.420 -5.129 -6.662 1.00 85.19 113 ALA A C 1
ATOM 878 O O . ALA A 1 113 ? 7.388 -4.906 -6.030 1.00 85.19 113 ALA A O 1
ATOM 879 N N . MET A 1 114 ? 9.489 -5.687 -6.082 1.00 85.75 114 MET A N 1
ATOM 880 C CA . MET A 1 114 ? 9.497 -6.201 -4.705 1.00 85.75 114 MET A CA 1
ATOM 881 C C . MET A 1 114 ? 9.253 -5.110 -3.649 1.00 85.75 114 MET A C 1
ATOM 883 O O . MET A 1 114 ? 8.691 -5.383 -2.585 1.00 85.75 114 MET A O 1
ATOM 887 N N . ASP A 1 115 ? 9.659 -3.869 -3.921 1.00 80.81 115 ASP A N 1
ATOM 888 C CA . ASP A 1 115 ? 9.596 -2.796 -2.929 1.00 80.81 115 ASP A CA 1
ATOM 889 C C . ASP A 1 115 ? 8.157 -2.443 -2.503 1.00 80.81 115 ASP A C 1
ATOM 891 O O . ASP A 1 115 ? 7.900 -2.195 -1.322 1.00 80.81 115 ASP A O 1
ATOM 895 N N . ALA A 1 116 ? 7.188 -2.512 -3.424 1.00 70.44 116 ALA A N 1
ATOM 896 C CA . ALA A 1 116 ? 5.791 -2.196 -3.123 1.00 70.44 116 ALA A CA 1
ATOM 897 C C . ALA A 1 116 ? 5.182 -3.144 -2.071 1.00 70.44 116 ALA A C 1
ATOM 899 O O . ALA A 1 116 ? 4.412 -2.714 -1.201 1.00 70.44 116 ALA A O 1
ATOM 900 N N . GLU A 1 117 ? 5.534 -4.429 -2.131 1.00 75.88 117 GLU A N 1
ATOM 901 C CA . GLU A 1 117 ? 5.111 -5.429 -1.150 1.00 75.88 117 GLU A CA 1
ATOM 902 C C . GLU A 1 117 ? 5.852 -5.248 0.177 1.00 75.88 117 GLU A C 1
ATOM 904 O O . GLU A 1 117 ? 5.229 -5.233 1.244 1.00 75.88 117 GLU A O 1
ATOM 909 N N . PHE A 1 118 ? 7.164 -5.017 0.107 1.00 85.19 118 PHE A N 1
ATOM 910 C CA . PHE A 1 118 ? 8.014 -4.805 1.273 1.00 85.19 118 PHE A CA 1
ATOM 911 C C . PHE A 1 118 ? 7.572 -3.599 2.117 1.00 85.19 118 PHE A C 1
ATOM 913 O O . PHE A 1 118 ? 7.435 -3.705 3.341 1.00 85.19 118 PHE A O 1
ATOM 920 N N . GLU A 1 119 ? 7.284 -2.458 1.485 1.00 82.75 119 GLU A N 1
ATOM 921 C CA . GLU A 1 119 ? 6.805 -1.258 2.175 1.00 82.75 119 GLU A CA 1
ATOM 922 C C . GLU A 1 119 ? 5.461 -1.522 2.876 1.00 82.75 119 GLU A C 1
ATOM 924 O O . GLU A 1 119 ? 5.267 -1.166 4.047 1.00 82.75 119 GLU A O 1
ATOM 929 N N . ALA A 1 120 ? 4.533 -2.191 2.183 1.00 81.81 120 ALA A N 1
ATOM 930 C CA . ALA A 1 120 ? 3.230 -2.538 2.738 1.00 81.81 120 ALA A CA 1
ATOM 931 C C . ALA A 1 120 ? 3.365 -3.452 3.967 1.00 81.81 120 ALA A C 1
ATOM 933 O O . ALA A 1 120 ? 2.682 -3.241 4.978 1.00 81.81 120 ALA A O 1
ATOM 934 N N . ASP A 1 121 ? 4.266 -4.429 3.915 1.00 88.19 121 ASP A N 1
ATOM 935 C CA . ASP A 1 121 ? 4.527 -5.337 5.027 1.00 88.19 121 ASP A CA 1
ATOM 936 C C . ASP A 1 121 ? 5.186 -4.646 6.217 1.00 88.19 121 ASP A C 1
ATOM 938 O O . ASP A 1 121 ? 4.765 -4.864 7.359 1.00 88.19 121 ASP A O 1
ATOM 942 N N . LEU A 1 122 ? 6.131 -3.734 5.985 1.00 90.12 122 LEU A N 1
ATOM 943 C CA . LEU A 1 122 ? 6.711 -2.918 7.053 1.00 90.12 122 LEU A CA 1
ATOM 944 C C . LEU A 1 122 ? 5.662 -2.051 7.759 1.00 90.12 122 LEU A C 1
ATOM 946 O O . LEU A 1 122 ? 5.654 -1.960 8.992 1.00 90.12 122 LEU A O 1
ATOM 950 N N . ILE A 1 123 ? 4.749 -1.428 7.008 1.00 88.38 123 ILE A N 1
ATOM 951 C CA . ILE A 1 123 ? 3.654 -0.634 7.584 1.00 88.38 123 ILE A CA 1
ATOM 952 C C . ILE A 1 123 ? 2.744 -1.520 8.445 1.00 88.38 123 ILE A C 1
ATOM 954 O O . ILE A 1 123 ? 2.398 -1.147 9.575 1.00 88.38 123 ILE A O 1
ATOM 958 N N . ARG A 1 124 ? 2.376 -2.711 7.955 1.00 91.31 124 ARG A N 1
ATOM 959 C CA . ARG A 1 124 ? 1.556 -3.678 8.707 1.00 91.31 124 ARG A CA 1
ATOM 960 C C . ARG A 1 124 ? 2.259 -4.153 9.974 1.00 91.31 124 ARG A C 1
ATOM 962 O O . ARG A 1 124 ? 1.626 -4.201 11.030 1.00 91.31 124 ARG A O 1
ATOM 969 N N . MET A 1 125 ? 3.551 -4.469 9.884 1.00 93.44 125 MET A N 1
ATOM 970 C CA . MET A 1 125 ? 4.378 -4.898 11.011 1.00 93.44 125 MET A CA 1
ATOM 971 C C . MET A 1 125 ? 4.366 -3.842 12.120 1.00 93.44 125 MET A C 1
ATOM 973 O O . MET A 1 125 ? 3.919 -4.128 13.233 1.00 93.44 125 MET A O 1
ATOM 977 N N . ARG A 1 126 ? 4.735 -2.598 11.791 1.00 92.81 126 ARG A N 1
ATOM 978 C CA . ARG A 1 126 ? 4.755 -1.473 12.742 1.00 92.81 126 ARG A CA 1
ATOM 979 C C . ARG A 1 126 ? 3.378 -1.195 13.339 1.00 92.81 126 ARG A C 1
ATOM 981 O O . ARG A 1 126 ? 3.250 -0.972 14.541 1.00 92.81 126 ARG A O 1
ATOM 988 N N . THR A 1 127 ? 2.326 -1.260 12.524 1.00 92.12 127 THR A N 1
ATOM 989 C CA . THR A 1 127 ? 0.942 -1.089 12.993 1.00 92.12 127 THR A CA 1
ATOM 990 C C . THR A 1 127 ? 0.569 -2.171 13.999 1.00 92.12 127 THR A C 1
ATOM 992 O O . THR A 1 127 ? 0.030 -1.871 15.064 1.00 92.12 127 THR A O 1
ATOM 995 N N . ARG A 1 128 ? 0.887 -3.436 13.707 1.00 92.56 128 ARG A N 1
ATOM 996 C CA . ARG A 1 128 ? 0.606 -4.562 14.603 1.00 92.56 128 ARG A CA 1
ATOM 997 C C . ARG A 1 128 ? 1.353 -4.420 15.926 1.00 92.56 128 ARG A C 1
ATOM 999 O O . ARG A 1 128 ? 0.772 -4.698 16.974 1.00 92.56 128 ARG A O 1
ATOM 1006 N N . GLU A 1 129 ? 2.605 -3.976 15.898 1.00 92.75 129 GLU A N 1
ATOM 1007 C CA . GLU A 1 129 ? 3.383 -3.680 17.105 1.00 92.75 129 GLU A CA 1
ATOM 1008 C C . GLU A 1 129 ? 2.774 -2.532 17.913 1.00 92.75 129 GLU A C 1
ATOM 1010 O O . GLU A 1 129 ? 2.524 -2.689 19.110 1.00 92.75 129 GLU A O 1
ATOM 1015 N N . GLY A 1 130 ? 2.426 -1.423 17.258 1.00 90.06 130 GLY A N 1
ATOM 1016 C CA . GLY A 1 130 ? 1.747 -0.295 17.895 1.00 90.06 130 GLY A CA 1
ATOM 1017 C C . GLY A 1 130 ? 0.418 -0.701 18.538 1.00 90.06 130 GLY A C 1
ATOM 1018 O O . GLY A 1 130 ? 0.144 -0.345 19.686 1.00 90.06 130 GLY A O 1
ATOM 1019 N N . VAL A 1 131 ? -0.377 -1.525 17.849 1.00 88.94 131 VAL A N 1
ATOM 1020 C CA . VAL A 1 131 ? -1.627 -2.101 18.366 1.00 88.94 131 VAL A CA 1
ATOM 1021 C C . VAL A 1 131 ? -1.363 -3.001 19.573 1.00 88.94 131 VAL A C 1
ATOM 1023 O O . VAL A 1 131 ? -2.067 -2.874 20.572 1.00 88.94 131 VAL A O 1
ATOM 1026 N N . LYS A 1 132 ? -0.348 -3.877 19.540 1.00 90.06 132 LYS A N 1
ATOM 1027 C CA . LYS A 1 132 ? 0.021 -4.717 20.696 1.00 90.06 132 LYS A CA 1
ATOM 1028 C C . LYS A 1 132 ? 0.363 -3.861 21.918 1.00 90.06 132 LYS A C 1
ATOM 1030 O O . LYS A 1 132 ? -0.173 -4.107 22.997 1.00 90.06 132 LYS A O 1
ATOM 1035 N N . VAL A 1 133 ? 1.189 -2.829 21.743 1.00 89.62 133 VAL A N 1
ATOM 1036 C CA . VAL A 1 133 ? 1.574 -1.907 22.824 1.00 89.62 133 VAL A CA 1
ATOM 1037 C C . VAL A 1 133 ? 0.360 -1.137 23.351 1.00 89.62 133 VAL A C 1
ATOM 1039 O O . VAL A 1 133 ? 0.170 -1.024 24.562 1.00 89.62 133 VAL A O 1
ATOM 1042 N N . ALA A 1 134 ? -0.501 -0.631 22.466 1.00 86.44 134 ALA A N 1
ATOM 1043 C CA . ALA A 1 134 ? -1.714 0.081 22.857 1.00 86.44 134 ALA A CA 1
ATOM 1044 C C . ALA A 1 134 ? -2.730 -0.834 23.564 1.00 86.44 134 ALA A C 1
ATOM 1046 O O . ALA A 1 134 ? -3.392 -0.389 24.505 1.00 86.44 134 ALA A O 1
ATOM 1047 N N . LYS A 1 135 ? -2.824 -2.108 23.158 1.00 84.81 135 LYS A N 1
ATOM 1048 C CA . LYS A 1 135 ? -3.640 -3.136 23.821 1.00 84.81 135 LYS A CA 1
ATOM 1049 C C . LYS A 1 135 ? -3.126 -3.410 25.231 1.00 84.81 135 LYS A C 1
ATOM 1051 O O . LYS A 1 135 ? -3.913 -3.353 26.167 1.00 84.81 135 LYS A O 1
ATOM 1056 N N . ALA A 1 136 ? -1.818 -3.635 25.384 1.00 86.81 136 ALA A N 1
ATOM 1057 C CA . ALA A 1 136 ? -1.182 -3.875 26.682 1.00 86.81 136 ALA A CA 1
ATOM 1058 C C . ALA A 1 136 ? -1.355 -2.689 27.646 1.00 86.81 136 ALA A C 1
ATOM 1060 O O . ALA A 1 136 ? -1.570 -2.881 28.836 1.00 86.81 136 ALA A O 1
ATOM 1061 N N . LYS A 1 137 ? -1.342 -1.454 27.126 1.00 87.69 137 LYS A N 1
ATOM 1062 C CA . LYS A 1 137 ? -1.603 -0.228 27.90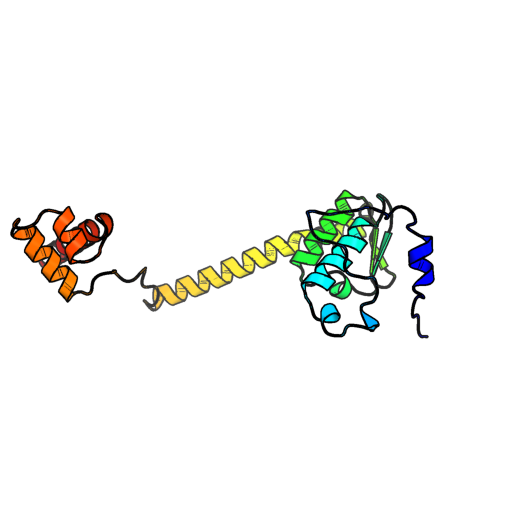1 1.00 87.69 137 LYS A CA 1
ATOM 1063 C C . LYS A 1 137 ? -3.097 0.061 28.127 1.00 87.69 137 LYS A C 1
ATOM 1065 O O . LYS A 1 137 ? -3.427 1.136 28.621 1.00 87.69 137 LYS A O 1
ATOM 1070 N N . GLY A 1 138 ? -4.008 -0.818 27.697 1.00 82.12 138 GLY A N 1
ATOM 1071 C CA . GLY A 1 138 ? -5.459 -0.623 27.821 1.00 82.12 138 GLY A CA 1
ATOM 1072 C C . GLY A 1 138 ? -6.023 0.570 27.032 1.00 82.12 138 GLY A C 1
ATOM 1073 O O . GLY A 1 138 ? -7.154 0.992 27.269 1.00 82.12 138 GLY A O 1
ATOM 1074 N N . LYS A 1 139 ? -5.250 1.139 26.095 1.00 77.12 139 LYS A N 1
ATOM 1075 C CA . LYS A 1 139 ? -5.631 2.335 25.321 1.00 77.12 139 LYS A CA 1
ATOM 1076 C C . LYS A 1 139 ? -6.535 2.016 24.133 1.00 77.12 139 LYS A C 1
ATOM 1078 O O . LYS A 1 139 ? -7.252 2.896 23.664 1.00 77.12 139 LYS A O 1
ATOM 1083 N N . LEU A 1 140 ? -6.533 0.769 23.662 1.00 71.94 140 LEU A N 1
ATOM 1084 C CA . LEU A 1 140 ? -7.480 0.303 22.652 1.00 71.94 140 LEU A CA 1
ATOM 1085 C C . LEU A 1 140 ? -8.839 0.049 23.296 1.00 71.94 140 LEU A C 1
ATOM 1087 O O . LEU A 1 140 ? -9.189 -1.072 23.657 1.00 71.94 140 LEU A O 1
ATOM 1091 N N . ARG A 1 141 ? -9.613 1.120 23.430 1.00 69.56 141 ARG A N 1
ATOM 1092 C CA . ARG A 1 141 ? -11.046 1.023 23.675 1.00 69.56 141 ARG A CA 1
ATOM 1093 C C . ARG A 1 141 ? -11.723 0.977 22.314 1.00 69.56 141 ARG A C 1
ATOM 1095 O O . ARG A 1 141 ? -11.458 1.829 21.468 1.00 69.56 141 ARG A O 1
ATOM 1102 N N . GLY A 1 142 ? -12.554 -0.041 22.091 1.00 76.31 142 GLY A N 1
ATOM 1103 C CA . GLY A 1 142 ? -13.404 -0.107 20.904 1.00 76.31 142 GLY A CA 1
ATOM 1104 C C . GLY A 1 142 ? -14.291 1.137 20.786 1.00 76.31 142 GLY A C 1
ATOM 1105 O O . GLY A 1 142 ? -14.249 2.040 21.627 1.00 76.31 142 GLY A O 1
ATOM 1106 N N . ARG A 1 143 ? -15.125 1.192 19.742 1.00 78.19 143 ARG A N 1
ATOM 1107 C CA . ARG A 1 143 ? -16.062 2.308 19.561 1.00 78.19 143 ARG A CA 1
ATOM 1108 C C . ARG A 1 143 ? -16.823 2.559 20.866 1.00 78.19 143 ARG A C 1
ATOM 1110 O O . ARG A 1 143 ? -17.494 1.656 21.367 1.00 78.19 143 ARG A O 1
ATOM 1117 N N . LYS A 1 144 ? -16.702 3.777 21.406 1.00 81.19 144 LYS A N 1
ATOM 1118 C CA . LYS A 1 144 ? -17.414 4.171 22.626 1.00 81.19 144 LYS A CA 1
ATOM 1119 C C . LYS A 1 144 ? -18.918 3.918 22.434 1.00 81.19 144 LYS A C 1
ATOM 1121 O O . LYS A 1 144 ? -19.428 4.211 21.345 1.00 81.19 144 LYS A O 1
ATOM 1126 N N . PRO A 1 145 ? -19.621 3.368 23.440 1.00 84.56 145 PRO A N 1
ATOM 1127 C CA . PRO A 1 145 ? -21.071 3.242 23.388 1.00 84.56 145 PRO A CA 1
ATOM 1128 C C . PRO A 1 145 ? -21.726 4.588 23.059 1.00 84.56 145 PRO A C 1
ATOM 1130 O O . PRO A 1 145 ? -21.232 5.638 23.464 1.00 84.56 145 PRO A O 1
ATOM 1133 N N . LYS A 1 146 ? -22.829 4.552 22.301 1.00 86.06 146 LYS A N 1
ATOM 1134 C CA . LYS A 1 146 ? -23.583 5.764 21.935 1.00 86.06 146 LYS A CA 1
ATOM 1135 C C . LYS A 1 146 ? -24.303 6.381 23.143 1.00 86.06 146 LYS A C 1
ATOM 1137 O O . LYS A 1 146 ? -24.552 7.577 23.141 1.00 86.06 146 LYS A O 1
ATOM 1142 N N . LEU A 1 147 ? -24.626 5.560 24.142 1.00 88.62 147 LEU A N 1
ATOM 1143 C CA . LEU A 1 147 ? -25.288 5.966 25.378 1.00 88.62 147 LEU A CA 1
ATOM 1144 C C . LEU A 1 147 ? -24.257 6.148 26.492 1.00 88.62 147 LEU A C 1
ATOM 1146 O O . LEU A 1 147 ? -23.301 5.374 26.588 1.00 88.62 147 LEU A O 1
ATOM 1150 N N . SER A 1 148 ? -24.468 7.148 27.347 1.00 90.56 148 SER A N 1
ATOM 1151 C CA . SER A 1 148 ? -23.738 7.262 28.610 1.00 90.56 148 SER A CA 1
ATOM 1152 C C . SER A 1 148 ? -24.149 6.141 29.583 1.00 90.56 148 SER A C 1
ATOM 1154 O O . SER A 1 148 ? -25.230 5.565 29.438 1.00 90.56 148 SER A O 1
ATOM 1156 N N . PRO A 1 149 ? -23.353 5.848 30.630 1.00 89.00 149 PRO A N 1
ATOM 1157 C CA . PRO A 1 149 ? -23.731 4.857 31.641 1.00 89.00 149 PRO A CA 1
ATOM 1158 C C . PRO A 1 149 ? -25.063 5.162 32.341 1.00 89.00 149 PRO A C 1
ATOM 1160 O O . PRO A 1 149 ? -25.779 4.243 32.725 1.00 89.00 149 PRO A O 1
ATOM 1163 N N . THR A 1 150 ? -25.409 6.442 32.508 1.00 91.12 150 THR A N 1
ATOM 1164 C CA . THR A 1 150 ? -26.684 6.865 33.105 1.00 91.12 150 THR A CA 1
ATOM 1165 C C . THR A 1 150 ? -27.853 6.640 32.153 1.00 91.12 150 THR A C 1
ATOM 1167 O O . THR A 1 150 ? -28.863 6.073 32.561 1.00 91.12 150 THR A O 1
ATOM 1170 N N . GLN A 1 151 ? -27.697 6.998 30.875 1.00 91.44 151 GLN A N 1
ATOM 1171 C CA . GLN A 1 151 ? -28.705 6.742 29.843 1.00 91.44 151 GLN A CA 1
ATOM 1172 C C . GLN A 1 151 ? -28.931 5.244 29.632 1.00 91.44 151 GLN A C 1
ATOM 1174 O O . GLN A 1 151 ? -30.063 4.810 29.462 1.00 91.44 151 GLN A O 1
ATOM 1179 N N . GLU A 1 152 ? -27.863 4.446 29.665 1.00 91.75 152 GLU A N 1
ATOM 1180 C CA . GLU A 1 152 ? -27.946 2.994 29.519 1.00 91.75 152 GLU A CA 1
ATOM 1181 C C . GLU A 1 152 ? -28.711 2.347 30.680 1.00 91.75 152 GLU A C 1
ATOM 1183 O O . GLU A 1 152 ? -29.581 1.515 30.435 1.00 91.75 152 GLU A O 1
ATOM 1188 N N . LYS A 1 153 ? -28.461 2.771 31.928 1.00 91.00 153 LYS A N 1
ATOM 1189 C CA . LYS A 1 153 ? -29.244 2.320 33.091 1.00 91.00 153 LYS A CA 1
ATOM 1190 C C . LYS A 1 153 ? -30.721 2.675 32.948 1.00 91.00 153 LYS A C 1
ATOM 1192 O O . LYS A 1 153 ? -31.562 1.790 33.071 1.00 91.00 153 LYS A O 1
ATOM 1197 N N . HIS A 1 154 ? -31.013 3.930 32.609 1.00 92.44 154 HIS A N 1
ATOM 1198 C CA . HIS A 1 154 ? -32.386 4.404 32.460 1.00 92.44 154 HIS A CA 1
ATOM 1199 C C . HIS A 1 154 ? -33.144 3.658 31.350 1.00 92.44 154 HIS A C 1
ATOM 1201 O O . HIS A 1 154 ? -34.269 3.208 31.547 1.00 92.44 154 HIS A O 1
ATOM 1207 N N . LEU A 1 155 ? -32.497 3.431 30.203 1.00 92.62 155 LEU A N 1
ATOM 1208 C CA . LEU A 1 155 ? -33.065 2.644 29.108 1.00 92.62 155 LEU A CA 1
ATOM 1209 C C . LEU A 1 155 ? -33.378 1.203 29.535 1.00 92.62 155 LEU A C 1
ATOM 1211 O O . LEU A 1 155 ? -34.424 0.659 29.183 1.00 92.62 155 LEU A O 1
ATOM 1215 N N . VAL A 1 156 ? -32.475 0.571 30.286 1.00 91.56 156 VAL A N 1
ATOM 1216 C CA . VAL A 1 156 ? -32.653 -0.808 30.760 1.00 91.56 156 VAL A CA 1
ATOM 1217 C C . VAL A 1 156 ? -33.772 -0.905 31.802 1.00 91.56 156 VAL A C 1
ATOM 1219 O O . VAL A 1 156 ? -34.505 -1.894 31.799 1.00 91.56 156 VAL A O 1
ATOM 1222 N N . GLU A 1 157 ? -33.934 0.105 32.657 1.00 91.50 157 GLU A N 1
ATOM 1223 C CA . GLU A 1 157 ? -35.044 0.209 33.615 1.00 91.50 157 GLU A CA 1
ATOM 1224 C C . GLU A 1 157 ? -36.394 0.330 32.899 1.00 91.50 157 GLU A C 1
ATOM 1226 O O . GLU A 1 157 ? -37.290 -0.474 33.159 1.00 91.50 157 GLU A O 1
ATOM 1231 N N . LEU A 1 158 ? -36.519 1.248 31.935 1.00 90.81 158 LEU A N 1
ATOM 1232 C CA . LEU A 1 158 ? -37.741 1.412 31.137 1.00 90.81 158 LEU A CA 1
ATOM 1233 C C . LEU A 1 158 ? -38.088 0.139 30.353 1.00 90.81 158 LEU A C 1
ATOM 1235 O O . LEU A 1 158 ? -39.246 -0.272 30.289 1.00 90.81 158 LEU A O 1
ATOM 1239 N N . CYS A 1 159 ? -37.073 -0.537 29.806 1.00 89.19 159 CYS A N 1
ATOM 1240 C CA . CYS A 1 159 ? -37.263 -1.810 29.119 1.00 89.19 159 CYS A CA 1
ATOM 1241 C C . CYS A 1 159 ? -37.766 -2.920 30.061 1.00 89.19 159 CYS A C 1
ATOM 1243 O O . CYS A 1 159 ? -38.504 -3.797 29.618 1.00 89.19 159 CYS A O 1
ATOM 1245 N N . GLN A 1 160 ? -37.372 -2.909 31.341 1.00 88.06 160 GLN A N 1
ATOM 1246 C CA . GLN A 1 160 ? -37.817 -3.887 32.347 1.00 88.06 160 GLN A CA 1
ATOM 1247 C C . GLN A 1 160 ? -39.228 -3.607 32.859 1.00 88.06 160 GLN A C 1
ATOM 1249 O O . GLN A 1 160 ? -39.953 -4.546 33.169 1.00 88.06 160 GLN A O 1
ATOM 1254 N N . GLN A 1 161 ? -39.617 -2.334 32.925 1.00 89.62 161 GLN A N 1
ATOM 1255 C CA . GLN A 1 161 ? -40.972 -1.922 33.293 1.00 89.62 161 GLN A CA 1
ATOM 1256 C C . GLN A 1 161 ? -42.006 -2.298 32.222 1.00 89.62 161 GLN A C 1
ATOM 1258 O O . GLN A 1 161 ? -43.190 -2.392 32.529 1.00 89.62 161 GLN A O 1
ATOM 1263 N N . GLY A 1 162 ? -41.574 -2.514 30.974 1.00 84.62 162 GLY A N 1
ATOM 1264 C CA . GLY A 1 162 ? -42.447 -2.945 29.878 1.00 84.62 162 GLY A CA 1
ATOM 1265 C C . GLY A 1 162 ? -43.463 -1.889 29.428 1.00 84.62 162 GLY A C 1
ATOM 1266 O O . GLY A 1 162 ? -44.377 -2.215 28.681 1.00 84.62 162 GLY A O 1
ATOM 1267 N N . ALA A 1 163 ? -43.308 -0.639 29.873 1.00 76.19 163 ALA A N 1
ATOM 1268 C CA . ALA A 1 163 ? -44.247 0.448 29.600 1.00 76.19 163 ALA A CA 1
ATOM 1269 C C . ALA A 1 163 ? -44.127 1.028 28.178 1.00 76.19 163 ALA A C 1
ATOM 1271 O O . ALA A 1 163 ? -45.066 1.652 27.697 1.00 76.19 163 ALA A O 1
ATOM 1272 N N . LEU A 1 164 ? -42.983 0.828 27.512 1.00 86.44 164 LEU A N 1
ATOM 1273 C CA . LEU A 1 164 ? -42.696 1.339 26.171 1.00 86.44 164 LEU A CA 1
ATOM 1274 C C . LEU A 1 164 ? -42.263 0.205 25.242 1.00 86.44 164 LEU A C 1
ATOM 1276 O O . LEU A 1 164 ? -41.520 -0.703 25.629 1.00 86.44 164 LEU A O 1
ATOM 1280 N N . THR A 1 165 ? -42.686 0.284 23.985 1.00 91.06 165 THR A N 1
ATOM 1281 C CA . THR A 1 165 ? -42.241 -0.624 22.930 1.00 91.06 165 THR A CA 1
ATOM 1282 C C . THR A 1 165 ? -40.775 -0.378 22.568 1.00 91.06 165 THR A C 1
ATOM 1284 O O . THR A 1 165 ? -40.200 0.691 22.784 1.00 91.06 165 THR A O 1
ATOM 1287 N N . THR A 1 166 ? -40.140 -1.372 21.941 1.00 90.31 166 THR A N 1
ATOM 1288 C CA . THR A 1 166 ? -38.748 -1.238 21.472 1.00 90.31 166 THR A CA 1
ATOM 1289 C C . THR A 1 166 ? -38.561 -0.099 20.465 1.00 90.31 166 THR A C 1
ATOM 1291 O O . THR A 1 166 ? -37.482 0.491 20.421 1.00 90.31 166 THR A O 1
ATOM 1294 N N . ALA A 1 167 ? -39.588 0.217 19.669 1.00 92.00 167 ALA A N 1
ATOM 1295 C CA . ALA A 1 167 ? -39.562 1.315 18.708 1.00 92.00 167 ALA A CA 1
ATOM 1296 C C . ALA A 1 167 ? -39.592 2.679 19.412 1.00 92.00 167 ALA A C 1
ATOM 1298 O O . ALA A 1 167 ? -38.773 3.538 19.091 1.00 92.00 167 ALA A O 1
ATOM 1299 N N . GLU A 1 168 ? -40.462 2.840 20.411 1.00 92.00 168 GLU A N 1
ATOM 1300 C CA . GLU A 1 168 ? -40.562 4.061 21.220 1.00 92.00 168 GLU A CA 1
ATOM 1301 C C . GLU A 1 168 ? -39.273 4.313 22.007 1.00 92.00 168 GLU A C 1
ATOM 1303 O O . GLU A 1 168 ? -38.730 5.411 21.959 1.00 92.00 168 GLU A O 1
ATOM 1308 N N . LEU A 1 169 ? -38.691 3.275 22.619 1.00 91.94 169 LEU A N 1
ATOM 1309 C CA . LEU A 1 169 ? -37.392 3.382 23.295 1.00 91.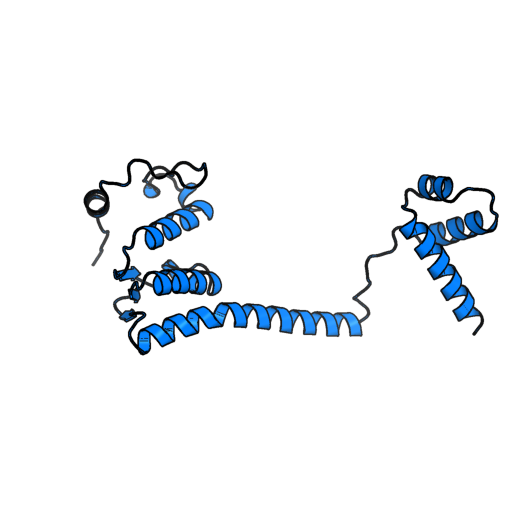94 169 LEU A CA 1
ATOM 1310 C C . LEU A 1 169 ? -36.256 3.765 22.336 1.00 91.94 169 LEU A C 1
ATOM 1312 O O . LEU A 1 169 ? -35.350 4.516 22.694 1.00 91.94 169 LEU A O 1
ATOM 1316 N N . CYS A 1 170 ? -36.271 3.251 21.105 1.00 93.56 170 CYS A N 1
ATOM 1317 C CA . CYS A 1 170 ? -35.282 3.643 20.103 1.00 93.56 170 CYS A CA 1
ATOM 1318 C C . CYS A 1 170 ? -35.425 5.120 19.709 1.00 93.56 170 CYS A C 1
ATOM 1320 O O . CYS A 1 170 ? -34.409 5.799 19.550 1.00 93.56 170 CYS A O 1
ATOM 1322 N N . ALA A 1 171 ? -36.661 5.607 19.568 1.00 93.50 171 ALA A N 1
ATOM 1323 C CA . ALA A 1 171 ? -36.949 6.999 19.240 1.00 93.50 171 ALA A CA 1
ATOM 1324 C C . ALA A 1 171 ? -36.534 7.944 20.379 1.00 93.50 171 ALA A C 1
ATOM 1326 O O . ALA A 1 171 ? -35.744 8.857 20.142 1.00 93.50 171 ALA A O 1
ATOM 1327 N N . GLU A 1 172 ? -36.965 7.657 21.609 1.00 92.56 172 GLU A N 1
ATOM 1328 C CA . GLU A 1 172 ? -36.696 8.462 22.808 1.00 92.56 172 GLU A CA 1
ATOM 1329 C C . GLU A 1 172 ? -35.191 8.674 23.030 1.00 92.56 172 GLU A C 1
ATOM 1331 O O . GLU A 1 172 ? -34.709 9.789 23.218 1.00 92.56 172 GLU A O 1
ATOM 1336 N N . PHE A 1 173 ? -34.402 7.603 22.910 1.00 91.31 173 PHE A N 1
ATOM 1337 C CA . PHE A 1 173 ? -32.951 7.663 23.100 1.00 91.31 173 PHE A CA 1
ATOM 1338 C C . PHE A 1 173 ? -32.180 7.989 21.811 1.00 91.31 173 PHE A C 1
ATOM 1340 O O . PHE A 1 173 ? -30.946 8.013 21.815 1.00 91.31 173 PHE A O 1
ATOM 1347 N N . SER A 1 174 ? -32.874 8.227 20.692 1.00 93.12 174 SER A N 1
ATOM 1348 C CA . SER A 1 174 ? -32.271 8.483 19.377 1.00 93.12 174 SER A CA 1
ATOM 1349 C C . SER A 1 174 ? -31.239 7.415 18.971 1.00 93.12 174 SER A C 1
ATOM 1351 O O . SER A 1 174 ? -30.134 7.709 18.490 1.00 93.12 174 SER A O 1
ATOM 1353 N N . ILE A 1 175 ? -31.566 6.137 19.172 1.00 94.19 175 ILE A N 1
ATOM 1354 C CA . ILE A 1 175 ? -30.702 4.986 18.874 1.00 94.19 175 ILE A CA 1
ATOM 1355 C C . ILE A 1 175 ? -31.375 3.990 17.926 1.00 94.19 175 ILE A C 1
ATOM 1357 O O . ILE A 1 175 ? -32.587 3.938 17.796 1.00 94.19 175 ILE A O 1
ATOM 1361 N N . GLY A 1 176 ? -30.575 3.151 17.266 1.00 93.81 176 GLY A N 1
ATOM 1362 C CA . GLY A 1 176 ? -31.103 2.005 16.522 1.00 93.81 176 GLY A CA 1
ATOM 1363 C C . GLY A 1 176 ? -31.338 0.789 17.423 1.00 93.81 176 GLY A C 1
ATOM 1364 O O . GLY A 1 176 ? -30.663 0.630 18.444 1.00 93.81 176 GLY A O 1
ATOM 1365 N N . ARG A 1 177 ? -32.201 -0.135 16.978 1.00 93.19 177 ARG A N 1
ATOM 1366 C CA . ARG A 1 177 ? -32.509 -1.405 17.672 1.00 93.19 177 ARG A CA 1
ATOM 1367 C C . ARG A 1 177 ? -31.261 -2.193 18.085 1.00 93.19 177 ARG A C 1
ATOM 1369 O O . ARG A 1 177 ? -31.193 -2.715 19.191 1.00 93.19 177 ARG A O 1
ATOM 1376 N N . ALA A 1 178 ? -30.235 -2.226 17.232 1.00 92.69 178 ALA A N 1
ATOM 1377 C CA . ALA A 1 178 ? -28.972 -2.903 17.537 1.00 92.69 178 ALA A CA 1
ATOM 1378 C C . ALA A 1 178 ? -28.258 -2.316 18.770 1.00 92.69 178 ALA A C 1
ATOM 1380 O O . ALA A 1 178 ? -27.660 -3.054 19.548 1.00 92.69 178 ALA A O 1
ATOM 1381 N N . THR A 1 179 ? -28.323 -0.998 18.971 1.00 91.88 179 THR A N 1
ATOM 1382 C CA . THR A 1 179 ? -27.745 -0.339 20.152 1.00 91.88 179 THR A CA 1
ATOM 1383 C C . THR A 1 179 ? -28.552 -0.659 21.406 1.00 91.88 179 THR A C 1
ATOM 1385 O O . THR A 1 179 ? -27.943 -0.925 22.440 1.00 91.88 179 THR A O 1
ATOM 1388 N N . LEU A 1 180 ? -29.886 -0.692 21.299 1.00 92.75 180 LEU A N 1
ATOM 1389 C CA . LEU A 1 180 ? -30.790 -1.065 22.391 1.00 92.75 180 LEU A CA 1
ATOM 1390 C C . LEU A 1 180 ? -30.501 -2.488 22.889 1.00 92.75 180 LEU A C 1
ATOM 1392 O O . LEU A 1 180 ? -30.228 -2.682 24.070 1.00 92.75 180 LEU A O 1
ATOM 1396 N N . TYR A 1 181 ? -30.441 -3.476 21.991 1.00 93.38 181 TYR A N 1
ATOM 1397 C CA . TYR A 1 181 ? -30.134 -4.853 22.391 1.00 93.38 181 TYR A CA 1
ATOM 1398 C C . TYR A 1 181 ? -28.723 -5.005 22.967 1.00 93.38 181 TYR A C 1
ATOM 1400 O O . TYR A 1 181 ? -28.549 -5.704 23.960 1.00 93.38 181 TYR A O 1
ATOM 1408 N N . ARG A 1 182 ? -27.721 -4.306 22.414 1.00 91.31 182 ARG A N 1
ATOM 1409 C CA . ARG A 1 182 ? -26.359 -4.302 22.978 1.00 91.31 182 ARG A CA 1
ATOM 1410 C C . ARG A 1 182 ? -26.302 -3.700 24.384 1.00 91.31 182 ARG A C 1
ATOM 1412 O O . ARG A 1 182 ? -25.464 -4.123 25.169 1.00 91.31 182 ARG A O 1
ATOM 1419 N N . ALA A 1 183 ? -27.133 -2.703 24.683 1.00 91.44 183 ALA A N 1
ATOM 1420 C CA . ALA A 1 183 ? -27.239 -2.124 26.022 1.00 91.44 183 ALA A CA 1
ATOM 1421 C C . ALA A 1 183 ? -27.867 -3.116 27.016 1.00 91.44 183 ALA A C 1
ATOM 1423 O O . ALA A 1 183 ? -27.342 -3.326 28.106 1.00 91.44 183 ALA A O 1
ATOM 1424 N N . ILE A 1 184 ? -28.942 -3.798 26.608 1.00 91.44 184 ILE A N 1
ATOM 1425 C CA . ILE A 1 184 ? -29.588 -4.838 27.423 1.00 91.44 184 ILE A CA 1
ATOM 1426 C C . ILE A 1 184 ? -28.623 -5.997 27.700 1.00 91.44 184 ILE A C 1
ATOM 1428 O O . ILE A 1 184 ? -28.538 -6.465 28.833 1.00 91.44 184 ILE A O 1
ATOM 1432 N N . ASP A 1 185 ? -27.894 -6.451 26.682 1.00 92.00 185 ASP A N 1
ATOM 1433 C CA . ASP A 1 185 ? -26.939 -7.553 26.800 1.00 92.00 185 ASP A CA 1
ATOM 1434 C C . ASP A 1 185 ? -25.786 -7.206 27.753 1.00 92.00 185 ASP A C 1
ATOM 1436 O O . ASP A 1 185 ? -25.525 -7.942 28.700 1.00 92.00 185 ASP A O 1
ATOM 1440 N N . ARG A 1 186 ? -25.191 -6.010 27.615 1.00 89.88 186 ARG A N 1
ATOM 1441 C CA . ARG A 1 186 ? -24.184 -5.510 28.569 1.00 89.88 186 ARG A CA 1
ATOM 1442 C C . ARG A 1 186 ? -24.708 -5.466 30.003 1.00 89.88 186 ARG A C 1
ATOM 1444 O O . ARG A 1 186 ? -23.998 -5.875 30.918 1.00 89.88 186 ARG A O 1
ATOM 1451 N N . ALA A 1 187 ? -25.939 -4.996 30.206 1.00 88.88 187 ALA A N 1
ATOM 1452 C CA . ALA A 1 187 ? -26.545 -4.942 31.533 1.00 88.88 187 ALA A CA 1
ATOM 1453 C C . ALA A 1 187 ? -26.819 -6.337 32.120 1.00 88.88 187 ALA A C 1
ATOM 1455 O O . ALA A 1 187 ? -26.680 -6.528 33.330 1.00 88.88 187 ALA A O 1
ATOM 1456 N N . LYS A 1 188 ? -27.183 -7.320 31.286 1.00 89.50 188 LYS A N 1
ATOM 1457 C CA . LYS A 1 188 ? -27.318 -8.724 31.702 1.00 89.50 188 LYS A CA 1
ATOM 1458 C C . LYS A 1 188 ? -25.972 -9.308 32.120 1.00 89.50 188 LYS A C 1
ATOM 1460 O O . LYS A 1 188 ? -25.885 -9.840 33.222 1.00 89.50 188 LYS A O 1
ATOM 1465 N N . THR A 1 189 ? -24.937 -9.158 31.296 1.00 90.06 189 THR A N 1
ATOM 1466 C CA . THR A 1 189 ? -23.585 -9.655 31.598 1.00 90.06 189 THR A CA 1
ATOM 1467 C C . THR A 1 189 ? -23.046 -9.047 32.889 1.00 90.06 189 THR A C 1
ATOM 1469 O O . THR A 1 189 ? -22.643 -9.785 33.780 1.00 90.06 189 THR A O 1
ATOM 1472 N N . ALA A 1 190 ? -23.168 -7.727 33.068 1.00 86.50 190 ALA A N 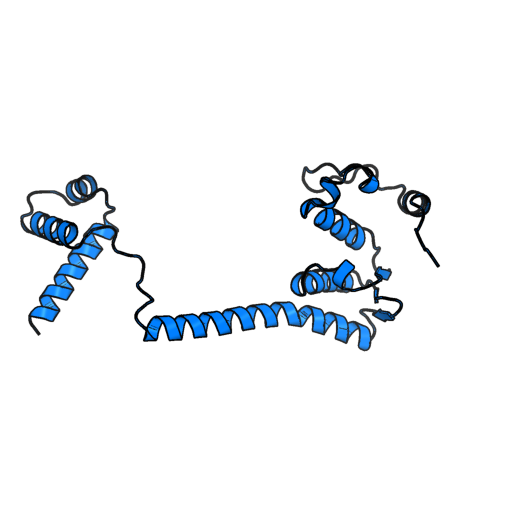1
ATOM 1473 C CA . ALA A 1 190 ? -22.732 -7.054 34.294 1.00 86.50 190 ALA A CA 1
ATOM 1474 C C . ALA A 1 190 ? -23.469 -7.552 35.555 1.00 86.50 190 ALA A C 1
ATOM 1476 O O . ALA A 1 190 ? -22.877 -7.652 36.626 1.00 86.50 190 ALA A O 1
ATOM 1477 N N . ARG A 1 191 ? -24.765 -7.888 35.448 1.00 85.88 191 ARG A N 1
ATOM 1478 C CA . ARG A 1 191 ? -25.531 -8.483 36.559 1.00 85.88 191 ARG A CA 1
ATOM 1479 C C . ARG A 1 191 ? -25.109 -9.919 36.870 1.00 85.88 191 ARG A C 1
ATOM 1481 O O . ARG A 1 191 ? -25.194 -10.313 38.029 1.00 85.88 191 ARG A O 1
ATOM 1488 N N . LEU A 1 192 ? -24.717 -10.700 35.861 1.00 86.44 192 LEU A N 1
ATOM 1489 C CA . LEU A 1 192 ? -24.215 -12.065 36.047 1.00 86.44 192 LEU A CA 1
ATOM 1490 C C . LEU A 1 192 ? -22.841 -12.054 36.720 1.00 86.44 192 LEU A C 1
ATOM 1492 O O . LEU A 1 192 ? -22.645 -12.779 37.686 1.00 86.44 192 LEU A O 1
ATOM 1496 N N . GLU A 1 193 ? -21.938 -11.184 36.267 1.00 84.88 193 GLU A N 1
ATOM 1497 C CA . GLU A 1 193 ? -20.606 -11.010 36.861 1.00 84.88 193 GLU A CA 1
ATOM 1498 C C . GLU A 1 193 ? -20.677 -10.534 38.317 1.00 84.88 193 GLU A C 1
ATOM 1500 O O . GLU A 1 193 ? -19.906 -10.996 39.142 1.00 84.88 193 GLU A O 1
ATOM 1505 N N . ALA A 1 194 ? -21.632 -9.666 38.668 1.00 83.00 194 ALA A N 1
ATOM 1506 C CA . ALA A 1 194 ? -21.814 -9.202 40.048 1.00 83.00 194 ALA A CA 1
ATOM 1507 C C . ALA A 1 194 ? -22.385 -10.264 41.011 1.00 83.00 194 ALA A C 1
ATOM 1509 O O . ALA A 1 194 ? -22.454 -10.021 42.215 1.00 83.00 194 ALA A O 1
ATOM 1510 N N . ARG A 1 195 ? -22.873 -11.396 40.488 1.00 76.00 195 ARG A N 1
ATOM 1511 C CA . ARG A 1 195 ? -23.435 -12.508 41.274 1.00 76.00 195 ARG A CA 1
ATOM 1512 C C . ARG A 1 195 ? -22.473 -13.691 41.424 1.00 76.00 195 ARG A C 1
ATOM 1514 O O . ARG A 1 195 ? -22.790 -14.584 42.207 1.00 76.00 195 ARG A O 1
ATOM 1521 N N . ALA A 1 196 ? -21.390 -13.720 40.650 1.00 64.62 196 ALA A N 1
ATOM 1522 C CA . ALA A 1 196 ? -20.348 -14.746 40.680 1.00 64.62 196 ALA A CA 1
ATOM 1523 C C . ALA A 1 196 ? -19.234 -14.357 41.659 1.00 64.62 196 ALA A C 1
ATOM 1525 O O . ALA A 1 196 ? -18.669 -15.285 42.275 1.00 64.62 196 ALA A O 1
#

Foldseek 3Di:
DDDPPDPVVVCVPPPPPVPDDDPPDDDDDDDCPVPPPLVPDPVNLVVVLCCQLVVAAQLEERADQALVSNAVDLLRSLVSLVSCLVSQYWYHYNNRTQGCVDPRNVVVNVVSNVVVVVVVVVVVVVVVVVVVVCVVVVNPDDDDQPDDPVRLVVLLVCVVVVPDDLVVSCVVSVHDSVSSVVSNVVVVVVVVVVVD

Sequence (196 aa):
MNFSTPLHAIRSTYPDLHGWQARGQRMPPDEPEQNSELARDDSYFRWHRISEVAAVRSGGELVVTKLDRLARSTRDASAIADELLAKGVALNIGGSIHDPSDPMGKLLFNVLAMDAEFEADLIRMRTREGVKVAKAKGKLRGRKPKLSPTQEKHLVELCQQGALTTAELCAEFSIGRATLYRAIDRAKTARLEARA

Radius of gyration: 30.46 Å; Cα contacts (8 Å, |Δi|>4): 138; chains: 1; bounding box: 72×46×77 Å